Protein AF-A0A9K3D1F5-F1 (afdb_monomer)

Radius of gyration: 24.53 Å; Cα contacts (8 Å, |Δi|>4): 460; chains: 1; bounding box: 69×58×67 Å

Solvent-accessible surface area (backbone atoms only — not comparable to full-atom values): 21231 Å² total; per-residue (Å²): 131,80,82,75,76,73,78,77,66,91,82,55,49,31,40,58,68,39,43,56,51,26,21,52,91,60,38,53,76,64,50,64,71,74,88,80,59,66,48,80,42,83,36,46,56,92,34,66,48,40,53,55,60,71,40,85,75,84,69,61,63,61,55,52,52,50,52,40,75,76,53,62,80,72,89,72,94,64,97,73,94,74,91,72,87,70,50,73,66,56,54,52,53,54,57,68,70,60,51,68,60,44,50,52,48,46,52,51,48,46,52,48,23,61,72,40,82,42,29,20,31,58,27,40,40,73,34,50,41,64,88,40,40,72,78,55,58,74,86,53,76,64,60,24,62,49,56,66,47,46,50,52,39,57,69,62,12,66,53,35,46,38,57,73,75,49,67,56,68,76,22,76,79,54,60,94,86,68,78,86,68,72,68,57,49,37,48,30,42,26,53,60,71,97,69,67,64,90,37,25,34,31,36,35,34,45,84,74,37,76,65,44,34,24,42,51,58,63,56,52,62,51,74,65,62,69,38,46,82,83,37,35,50,52,40,45,54,49,51,54,50,46,38,70,76,46,42,40,65,52,38,45,75,71,70,41,40,51,31,32,36,34,32,40,47,39,73,90,79,75,50,75,37,79,74,47,48,40,45,40,32,75,91,84,39,83,56,57,82,48,53,69,67,56,54,50,52,39,70,78,58,64,73,94,60,84,61,66,70,50,69,59,88,55,70,77,90,55,65,52,67,76,56,63,73,59,83,68,64,67,80,66,53,72,74,51,86,78,61,91,87,73,52,75,65,57,50,56,52,51,54,56,56,65,75,74,114

Nearest PDB structures (foldseek):
  4zgq-assembly1_A  TM=7.588E-01  e=7.752E-19  Schizosaccharomyces pombe
  8phd-assembly1_A  TM=7.556E-01  e=4.293E-18  Homo sapiens
  4zgo-assembly2_B  TM=8.127E-01  e=8.042E-18  Schizosaccharomyces pombe
  8phd-assembly2_C  TM=7.344E-01  e=7.322E-19  Homo sapiens
  8phv-assembly1_A  TM=7.362E-01  e=1.688E-17  Homo sapiens

Sequence (357 aa):
MTEEEAPCPPLLYPTRAEVDACAYPNWPERVKLNGLDATVIPIDRSGPAYAWLLSDGIDMTVIDRWTKSRNPPEDSDSEDTETQTQTQAEAEAEAETDHPAVYELFDTIEATIKKYDGTVFTKTDWSSARDVSWIYNASNGLRACTVEDVVLYLKSSDFITHDLMMPYDGCVDVEEGDVSLPPTVHLVLKQFYDLRVANEVRVFVKDGKVLAMCQRQSDVFFAHLLEEEEWRHPMVEKVHKFMGERMLEPMQSVGLDKFVCDLYVTPGQGYVRVIDVNPWHPATCDAGLYTWEELHTLSLSPPASPCDMRVVESQAGIVDTRVLSSGFPLEMTQGMMGVDGMTLDDLVASMKECNMQ

InterPro domains:
  IPR009772 Cell division cycle protein 123 [PF07065] (27-332)
  IPR009772 Cell division cycle protein 123 [PTHR15323] (16-349)

pLDDT: mean 80.72, std 19.06, range [34.09, 98.19]

Structure (mmCIF, N/CA/C/O backbone):
data_AF-A0A9K3D1F5-F1
#
_entry.id   AF-A0A9K3D1F5-F1
#
loop_
_atom_site.group_PDB
_atom_site.id
_atom_site.type_symbol
_atom_site.label_atom_id
_atom_site.label_alt_id
_atom_site.label_comp_id
_atom_site.label_asym_id
_atom_site.label_entity_id
_atom_site.label_seq_id
_atom_site.pdbx_PDB_ins_code
_atom_site.Cartn_x
_atom_site.Cartn_y
_atom_site.Cartn_z
_atom_site.occupancy
_atom_site.B_iso_or_equiv
_atom_site.auth_seq_id
_atom_site.auth_comp_id
_atom_site.auth_asym_id
_atom_site.auth_atom_id
_atom_site.pdbx_PDB_model_num
ATOM 1 N N . MET A 1 1 ? -0.423 -39.180 20.191 1.00 34.09 1 MET A N 1
ATOM 2 C CA . MET A 1 1 ? -1.577 -38.597 19.489 1.00 34.09 1 MET A CA 1
ATOM 3 C C . MET A 1 1 ? -1.145 -37.210 19.112 1.00 34.09 1 MET A C 1
ATOM 5 O O . MET A 1 1 ? -1.016 -36.372 19.989 1.00 34.09 1 MET A O 1
ATOM 9 N N . THR A 1 2 ? -0.735 -37.064 17.862 1.00 35.16 2 THR A N 1
ATOM 10 C CA . THR A 1 2 ? -0.478 -35.772 17.237 1.00 35.16 2 THR A CA 1
ATOM 11 C C . THR A 1 2 ? -1.775 -34.978 17.310 1.00 35.16 2 THR A C 1
ATOM 13 O O . THR A 1 2 ? -2.821 -35.503 16.929 1.00 35.16 2 THR A O 1
ATOM 16 N N . GLU A 1 3 ? -1.725 -33.783 17.887 1.00 37.88 3 GLU A N 1
ATOM 17 C CA . GLU A 1 3 ? -2.793 -32.805 17.718 1.00 37.88 3 GLU A CA 1
ATOM 18 C C . GLU A 1 3 ? -2.850 -32.509 16.217 1.00 37.88 3 GLU A C 1
ATOM 20 O O . GLU A 1 3 ? -1.944 -31.891 15.666 1.00 37.88 3 GLU A O 1
ATOM 25 N N . GLU A 1 4 ? -3.841 -33.074 15.525 1.00 41.34 4 GLU A N 1
ATOM 26 C CA . GLU A 1 4 ? -4.258 -32.539 14.233 1.00 41.34 4 GLU A CA 1
ATOM 27 C C . GLU A 1 4 ? -4.724 -31.113 14.514 1.00 41.34 4 GLU A C 1
ATOM 29 O O . GLU A 1 4 ? -5.751 -30.914 15.170 1.00 41.34 4 GLU A O 1
ATOM 34 N N . GLU A 1 5 ? -3.937 -30.127 14.078 1.00 38.91 5 GLU A N 1
ATOM 35 C CA . GLU A 1 5 ? -4.406 -28.754 13.957 1.00 38.91 5 GLU A CA 1
ATOM 36 C C . GLU A 1 5 ? -5.716 -28.793 13.171 1.00 38.91 5 GLU A C 1
ATOM 38 O O . GLU A 1 5 ? -5.766 -29.248 12.025 1.00 38.91 5 GLU A O 1
ATOM 43 N N . ALA A 1 6 ? -6.807 -28.385 13.819 1.00 40.53 6 ALA A N 1
ATOM 44 C CA . ALA A 1 6 ? -8.076 -28.231 13.135 1.00 40.53 6 ALA A CA 1
ATOM 45 C C . ALA A 1 6 ? -7.850 -27.284 11.944 1.00 40.53 6 ALA A C 1
ATOM 47 O O . ALA A 1 6 ? -7.247 -26.226 12.142 1.00 40.53 6 ALA A O 1
ATOM 48 N N . PRO A 1 7 ? -8.303 -27.627 10.724 1.00 43.25 7 PRO A N 1
ATOM 49 C CA . PRO A 1 7 ? -8.100 -26.763 9.573 1.00 43.25 7 PRO A CA 1
ATOM 50 C C . PRO A 1 7 ? -8.682 -25.383 9.883 1.00 43.25 7 PRO A C 1
ATOM 52 O O . PRO A 1 7 ? -9.853 -25.263 10.259 1.00 43.25 7 PRO A O 1
ATOM 55 N N . CYS A 1 8 ? -7.830 -24.360 9.770 1.00 42.44 8 CYS A N 1
ATOM 56 C CA . CYS A 1 8 ? -8.194 -22.956 9.910 1.00 42.44 8 CYS A CA 1
ATOM 57 C C . CYS A 1 8 ? -9.489 -22.705 9.113 1.00 42.44 8 CYS A C 1
ATOM 59 O O . CYS A 1 8 ? -9.557 -23.093 7.942 1.00 42.44 8 CYS A O 1
ATOM 61 N N . PRO A 1 9 ? -10.559 -22.159 9.724 1.00 49.56 9 PRO A N 1
ATOM 62 C CA . PRO A 1 9 ? -11.865 -22.146 9.086 1.00 49.56 9 PRO A CA 1
ATOM 63 C C . PRO A 1 9 ? -11.801 -21.377 7.751 1.00 49.56 9 PRO A C 1
ATOM 65 O O . PRO A 1 9 ? -11.226 -20.286 7.715 1.00 49.56 9 PRO A O 1
ATOM 68 N N . PRO A 1 10 ? -12.433 -21.885 6.672 1.00 51.53 10 PRO A N 1
ATOM 69 C CA . PRO A 1 10 ? -12.337 -21.382 5.287 1.00 51.53 10 PRO A CA 1
ATOM 70 C C . PRO A 1 10 ? -12.922 -19.969 5.043 1.00 51.53 10 PRO A C 1
ATOM 72 O O . PRO A 1 10 ? -13.258 -19.598 3.925 1.00 51.53 10 PRO A O 1
ATO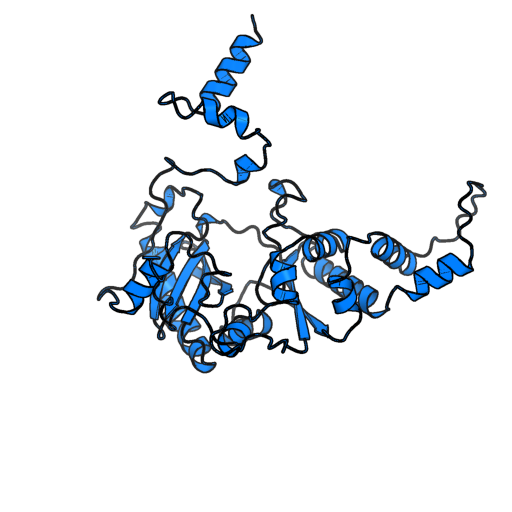M 75 N N . LEU A 1 11 ? -13.054 -19.152 6.090 1.00 57.06 11 LEU A N 1
ATOM 76 C CA . LEU A 1 11 ? -13.605 -17.795 6.091 1.00 57.06 11 LEU A CA 1
ATOM 77 C C . LEU A 1 11 ? -12.538 -16.703 6.307 1.00 57.06 11 LEU A C 1
ATOM 79 O O . LEU A 1 11 ? -12.894 -15.526 6.411 1.00 57.06 11 LEU A O 1
ATOM 83 N N . LEU A 1 12 ? -11.257 -17.076 6.405 1.00 68.38 12 LEU A N 1
ATOM 84 C CA . LEU A 1 12 ? -10.140 -16.166 6.696 1.00 68.38 12 LEU A CA 1
ATOM 85 C C . LEU A 1 12 ? -9.313 -15.745 5.480 1.00 68.38 12 LEU A C 1
ATOM 87 O O . LEU A 1 12 ? -8.564 -14.786 5.598 1.00 68.38 12 LEU A O 1
ATOM 91 N N . TYR A 1 13 ? -9.469 -16.402 4.335 1.00 86.56 13 TYR A N 1
ATOM 92 C CA . TYR A 1 13 ? -8.626 -16.164 3.162 1.00 86.56 13 TYR A CA 1
ATOM 93 C C . TYR A 1 13 ? -9.425 -15.550 2.005 1.00 86.56 13 TYR A C 1
ATOM 95 O O . TYR A 1 13 ? -10.644 -15.766 1.932 1.00 86.56 13 TYR A O 1
ATOM 103 N N . PRO A 1 14 ? -8.795 -14.741 1.139 1.00 92.62 14 PRO A N 1
ATOM 104 C CA . PRO A 1 14 ? -9.475 -14.091 0.029 1.00 92.62 14 PRO A CA 1
ATOM 105 C C . PRO A 1 14 ? -9.668 -15.051 -1.153 1.00 92.62 14 PRO A C 1
ATOM 107 O O . PRO A 1 14 ? -9.063 -16.117 -1.222 1.00 92.62 14 PRO A O 1
ATOM 110 N N . THR A 1 15 ? -10.520 -14.665 -2.093 1.00 93.31 15 THR A N 1
ATOM 111 C CA . THR A 1 15 ? -10.564 -15.226 -3.453 1.00 93.31 15 THR A CA 1
ATOM 112 C C . THR A 1 15 ? -9.621 -14.459 -4.384 1.00 93.31 15 THR A C 1
ATOM 114 O O . THR A 1 15 ? -9.252 -13.319 -4.082 1.00 93.31 15 THR A O 1
ATOM 117 N N . ARG A 1 16 ? -9.303 -15.008 -5.564 1.00 93.19 16 ARG A N 1
ATOM 118 C CA . ARG A 1 16 ? -8.541 -14.277 -6.599 1.00 93.19 16 ARG A CA 1
ATOM 119 C C . ARG A 1 16 ? -9.187 -12.948 -6.964 1.00 93.19 16 ARG A C 1
ATOM 121 O O . ARG A 1 16 ? -8.500 -11.940 -7.064 1.00 93.19 16 ARG A O 1
ATOM 128 N N . ALA A 1 17 ? -10.512 -12.931 -7.097 1.00 94.19 17 ALA A N 1
ATOM 129 C CA . ALA A 1 17 ? -11.255 -11.717 -7.422 1.00 94.19 17 ALA A CA 1
ATOM 130 C C . ALA A 1 17 ? -11.124 -10.640 -6.330 1.00 94.19 17 ALA A C 1
ATOM 132 O O . ALA A 1 17 ? -11.036 -9.454 -6.644 1.00 94.19 17 ALA A O 1
ATOM 133 N N . GLU A 1 18 ? -11.080 -11.036 -5.054 1.00 94.81 18 GLU A N 1
ATOM 134 C CA . GLU A 1 18 ? -10.846 -10.111 -3.938 1.00 94.81 18 GLU A CA 1
ATOM 135 C C . GLU A 1 18 ? -9.401 -9.595 -3.917 1.00 94.81 18 GLU A C 1
ATOM 137 O O . GLU A 1 18 ? -9.180 -8.417 -3.634 1.00 94.81 18 GLU A O 1
ATOM 142 N N . VAL A 1 19 ? -8.420 -10.442 -4.254 1.00 95.25 19 VAL A N 1
ATOM 143 C CA . VAL A 1 19 ? -7.027 -10.008 -4.439 1.00 95.25 19 VAL A CA 1
ATOM 144 C C . VAL A 1 19 ? -6.928 -9.008 -5.588 1.00 95.25 19 VAL A C 1
ATOM 146 O O . VAL A 1 19 ? -6.423 -7.903 -5.390 1.00 95.25 19 VAL A O 1
ATOM 149 N N . ASP A 1 20 ? -7.484 -9.328 -6.755 1.00 95.38 20 ASP A N 1
ATOM 150 C CA . ASP A 1 20 ? -7.495 -8.440 -7.917 1.00 95.38 20 ASP A CA 1
ATOM 151 C C . ASP A 1 20 ? -8.192 -7.109 -7.600 1.00 95.38 20 ASP A C 1
ATOM 153 O O . ASP A 1 20 ? -7.688 -6.048 -7.964 1.00 95.38 20 ASP A O 1
ATOM 157 N N . ALA A 1 21 ? -9.314 -7.117 -6.875 1.00 95.62 21 ALA A N 1
ATOM 158 C CA . ALA A 1 21 ? -10.019 -5.892 -6.488 1.00 95.62 21 ALA A CA 1
ATOM 159 C C . ALA A 1 21 ? -9.172 -4.960 -5.598 1.00 95.62 21 ALA A C 1
ATOM 161 O O . ALA A 1 21 ? -9.341 -3.739 -5.662 1.00 95.62 21 ALA A O 1
ATOM 162 N N . CYS A 1 22 ? -8.247 -5.517 -4.812 1.00 96.12 22 CYS A N 1
ATOM 163 C CA . CYS A 1 22 ? -7.300 -4.761 -3.990 1.00 96.12 22 CYS A CA 1
ATOM 164 C C . CYS A 1 22 ? -6.085 -4.235 -4.773 1.00 96.12 22 CYS A C 1
ATOM 166 O O . CYS A 1 22 ? -5.366 -3.382 -4.253 1.00 96.12 22 CYS A O 1
ATOM 168 N N . ALA A 1 23 ? -5.853 -4.683 -6.012 1.00 95.88 23 ALA A N 1
ATOM 169 C CA . ALA A 1 23 ? -4.757 -4.169 -6.828 1.00 95.88 23 ALA A CA 1
ATOM 170 C C . ALA A 1 23 ? -4.914 -2.656 -7.056 1.00 95.88 23 ALA A C 1
ATOM 172 O O . ALA A 1 23 ? -6.009 -2.159 -7.334 1.00 95.88 23 ALA A O 1
ATOM 173 N N . TYR A 1 24 ? -3.813 -1.911 -6.982 1.00 95.19 24 TYR A N 1
ATOM 174 C CA . TYR A 1 24 ? -3.779 -0.458 -7.107 1.00 95.19 24 TYR A CA 1
ATOM 175 C C . TYR A 1 24 ? -4.522 0.108 -8.321 1.00 95.19 24 TYR A C 1
ATOM 177 O O . TYR A 1 24 ? -5.231 1.086 -8.135 1.00 95.19 24 TYR A O 1
ATOM 185 N N . PRO A 1 25 ? -4.444 -0.429 -9.552 1.00 94.25 25 PRO A N 1
ATOM 186 C CA . PRO A 1 25 ? -5.242 0.110 -10.661 1.00 94.25 25 PRO A CA 1
ATOM 187 C C . PRO A 1 25 ? -6.764 -0.023 -10.455 1.00 94.25 25 PRO A C 1
ATOM 189 O O . PRO A 1 25 ? -7.539 0.688 -11.094 1.00 94.25 25 PRO A O 1
ATOM 192 N N . ASN A 1 26 ? -7.216 -0.905 -9.560 1.00 94.00 26 ASN A N 1
ATOM 193 C CA . ASN A 1 26 ? -8.612 -1.316 -9.466 1.00 94.00 26 ASN A CA 1
ATOM 194 C C . ASN A 1 26 ? -9.435 -0.560 -8.419 1.00 94.00 26 ASN A C 1
ATOM 196 O O . ASN A 1 26 ? -10.656 -0.603 -8.491 1.00 94.00 26 ASN A O 1
ATOM 200 N N . TRP A 1 27 ? -8.869 0.192 -7.483 1.00 92.94 27 TRP A N 1
ATOM 201 C CA . TRP A 1 27 ? -9.679 0.912 -6.482 1.00 92.94 27 TRP A CA 1
ATOM 202 C C . TRP A 1 27 ? -9.695 2.449 -6.582 1.00 92.94 27 TRP A C 1
ATOM 204 O O . TRP A 1 27 ? -10.765 3.009 -6.331 1.00 92.94 27 TRP A O 1
ATOM 214 N N . PRO A 1 28 ? -8.631 3.177 -6.986 1.00 91.69 28 PRO A N 1
ATOM 215 C CA . PRO A 1 28 ? -8.558 4.634 -6.851 1.00 91.69 28 PRO A CA 1
ATOM 216 C C . PRO A 1 28 ? -9.681 5.393 -7.561 1.00 91.69 28 PRO A C 1
ATOM 218 O O . PRO A 1 28 ? -10.276 6.307 -6.981 1.00 91.69 28 PRO A O 1
ATOM 221 N N . GLU A 1 29 ? -10.025 4.989 -8.789 1.00 89.50 29 GLU A N 1
ATOM 222 C CA . GLU A 1 29 ? -11.115 5.612 -9.551 1.00 89.50 29 GLU A CA 1
ATOM 223 C C . GLU A 1 29 ? -12.486 5.382 -8.902 1.00 89.50 29 GLU A C 1
ATOM 225 O O . GLU A 1 29 ? -13.345 6.268 -8.923 1.00 89.50 29 GLU A O 1
ATOM 230 N N . ARG A 1 30 ? -12.688 4.219 -8.267 1.00 88.12 30 ARG A N 1
ATOM 231 C CA . ARG A 1 30 ? -13.965 3.837 -7.642 1.00 88.12 30 ARG A CA 1
ATOM 232 C C . ARG A 1 30 ? -14.276 4.704 -6.429 1.00 88.12 30 ARG A C 1
ATOM 234 O O . ARG A 1 30 ? -15.410 5.145 -6.254 1.00 88.12 30 ARG A O 1
ATOM 241 N N . VAL A 1 31 ? -13.261 5.006 -5.624 1.00 84.44 31 VAL A N 1
ATOM 242 C CA . VAL A 1 31 ? -13.404 5.830 -4.411 1.00 84.44 31 VAL A CA 1
ATOM 243 C C . VAL A 1 31 ? -13.256 7.333 -4.678 1.00 84.44 31 VAL A C 1
ATOM 245 O O . VAL A 1 31 ? -13.480 8.155 -3.781 1.00 84.44 31 VAL A O 1
ATOM 248 N N . LYS A 1 32 ? -12.968 7.713 -5.936 1.00 77.69 32 LYS A N 1
ATOM 249 C CA . LYS A 1 32 ? -12.808 9.104 -6.397 1.00 77.69 32 LYS A CA 1
ATOM 250 C C . LYS A 1 32 ? -11.895 9.889 -5.461 1.00 77.69 32 LYS A C 1
ATOM 252 O O . LYS A 1 32 ? -12.297 10.905 -4.880 1.00 77.69 32 LYS A O 1
ATOM 257 N N . LEU A 1 33 ? -10.711 9.338 -5.225 1.00 67.75 33 LEU A N 1
ATOM 258 C CA . LEU A 1 33 ? -9.758 9.929 -4.300 1.00 67.75 33 LEU A CA 1
ATOM 259 C C . LEU A 1 33 ? -9.162 11.202 -4.867 1.00 67.75 33 LEU A C 1
ATOM 261 O O . LEU A 1 33 ? -8.721 11.246 -6.010 1.00 67.75 33 LEU A O 1
ATOM 265 N N . ASN A 1 34 ? -9.084 12.205 -4.001 1.00 63.94 34 ASN A N 1
ATOM 266 C CA . ASN A 1 34 ? -8.329 13.414 -4.259 1.00 63.94 34 ASN A CA 1
ATOM 267 C C . ASN A 1 34 ? -7.075 13.390 -3.373 1.00 63.94 34 ASN A C 1
ATOM 269 O O . ASN A 1 34 ? -7.188 13.250 -2.153 1.00 63.94 34 ASN A O 1
ATOM 273 N N . GLY A 1 35 ? -5.895 13.584 -3.967 1.00 61.97 35 GLY A N 1
ATOM 274 C CA . GLY A 1 35 ? -4.691 13.976 -3.227 1.00 61.97 35 GLY A CA 1
ATOM 275 C C . GLY A 1 35 ? -3.682 12.880 -2.880 1.00 61.97 35 GLY A C 1
ATOM 276 O O . GLY A 1 35 ? -2.968 13.046 -1.896 1.00 61.97 35 GLY A O 1
ATOM 277 N N . LEU A 1 36 ? -3.595 11.791 -3.645 1.00 78.38 36 LEU A N 1
ATOM 278 C CA . LEU A 1 36 ? -2.394 10.948 -3.690 1.00 78.38 36 LEU A CA 1
ATOM 279 C C . LEU A 1 36 ? -2.121 10.601 -5.146 1.00 78.38 36 LEU A C 1
ATOM 281 O O . LEU A 1 36 ? -2.613 9.591 -5.651 1.00 78.38 36 LEU A O 1
ATOM 285 N N . ASP A 1 37 ? -1.403 11.487 -5.825 1.00 90.44 37 ASP A N 1
ATOM 286 C CA . ASP A 1 37 ? -1.151 11.327 -7.248 1.00 90.44 37 ASP A CA 1
ATOM 287 C C . ASP A 1 37 ? -0.244 10.121 -7.500 1.00 90.44 37 ASP A C 1
ATOM 289 O O . ASP A 1 37 ? 0.736 9.897 -6.786 1.00 90.44 37 ASP A O 1
ATOM 293 N N . ALA A 1 38 ? -0.571 9.344 -8.530 1.00 94.31 38 ALA A N 1
ATOM 294 C CA . ALA A 1 38 ? 0.228 8.208 -8.957 1.00 94.31 38 ALA A CA 1
ATOM 295 C C . ALA A 1 38 ? 0.204 8.047 -10.475 1.00 94.31 38 ALA A C 1
ATOM 297 O O . ALA A 1 38 ? -0.782 8.375 -11.142 1.00 94.31 38 ALA A O 1
ATOM 298 N N . THR A 1 39 ? 1.299 7.523 -11.012 1.00 96.88 39 THR A N 1
ATOM 299 C CA . THR A 1 39 ? 1.387 7.033 -12.384 1.00 96.88 39 THR A CA 1
ATOM 300 C C . THR A 1 39 ? 1.438 5.511 -12.324 1.00 96.88 39 THR A C 1
ATOM 302 O O . THR A 1 39 ? 2.274 4.944 -11.622 1.00 96.88 39 THR A O 1
ATOM 305 N N . VAL A 1 40 ? 0.538 4.864 -13.062 1.00 97.31 40 VAL A N 1
ATOM 306 C CA . VAL A 1 40 ? 0.470 3.406 -13.194 1.00 97.31 40 VAL A CA 1
ATOM 307 C C . VAL A 1 40 ? 1.099 3.022 -14.530 1.00 97.31 40 VAL A C 1
ATOM 309 O O . VAL A 1 40 ? 0.650 3.488 -15.577 1.00 97.31 40 VAL A O 1
ATOM 312 N N . ILE A 1 41 ? 2.146 2.203 -14.489 1.00 97.81 41 ILE A N 1
ATOM 313 C CA . ILE A 1 41 ? 2.914 1.757 -15.652 1.00 97.81 41 ILE A CA 1
ATOM 314 C C . ILE A 1 41 ? 2.635 0.259 -15.844 1.00 97.81 41 ILE A C 1
ATOM 316 O O . ILE A 1 41 ? 3.070 -0.540 -15.012 1.00 97.81 41 ILE A O 1
ATOM 320 N N . PRO A 1 42 ? 1.890 -0.145 -16.888 1.00 97.31 42 PRO A N 1
ATOM 321 C CA . PRO A 1 42 ? 1.608 -1.552 -17.146 1.00 97.31 42 PRO A CA 1
ATOM 322 C C . PRO A 1 42 ? 2.854 -2.275 -17.664 1.00 97.31 42 PRO A C 1
ATOM 324 O O . PRO A 1 42 ? 3.578 -1.763 -18.517 1.00 97.31 42 PRO A O 1
ATOM 327 N N . ILE A 1 43 ? 3.070 -3.489 -17.174 1.00 96.38 43 ILE A N 1
ATOM 328 C CA . ILE A 1 43 ? 4.162 -4.381 -17.555 1.00 96.38 43 ILE A CA 1
ATOM 329 C C . ILE A 1 43 ? 3.543 -5.722 -17.959 1.00 96.38 43 ILE A C 1
ATOM 331 O O . ILE A 1 43 ? 2.899 -6.403 -17.159 1.00 96.38 43 ILE A O 1
ATOM 335 N N . ASP A 1 44 ? 3.724 -6.096 -19.224 1.00 95.69 44 ASP A N 1
ATOM 336 C CA . ASP A 1 44 ? 3.294 -7.396 -19.743 1.00 95.69 44 ASP A CA 1
ATOM 337 C C . ASP A 1 44 ? 4.134 -8.512 -19.110 1.00 95.69 44 ASP A C 1
ATOM 339 O O . ASP A 1 44 ? 5.363 -8.502 -19.221 1.00 95.69 44 ASP A O 1
ATOM 343 N N . ARG A 1 45 ? 3.476 -9.487 -18.469 1.00 94.62 45 ARG A N 1
ATOM 344 C CA . ARG A 1 45 ? 4.156 -10.620 -17.825 1.00 94.62 45 ARG A CA 1
ATOM 345 C C . ARG A 1 45 ? 4.846 -11.555 -18.813 1.00 94.62 45 ARG A C 1
ATOM 347 O O . ARG A 1 45 ? 5.806 -12.226 -18.455 1.00 94.62 45 ARG A O 1
ATOM 354 N N . SER A 1 46 ? 4.373 -11.613 -20.056 1.00 93.00 46 SER A N 1
ATOM 355 C CA . SER A 1 46 ? 5.057 -12.347 -21.127 1.00 93.00 46 SER A CA 1
ATOM 356 C C . SER A 1 46 ? 6.225 -11.558 -21.727 1.00 93.00 46 SER A C 1
ATOM 358 O O . SER A 1 46 ? 6.994 -12.083 -22.532 1.00 93.00 46 SER A O 1
ATOM 360 N N . GLY A 1 47 ? 6.347 -10.290 -21.332 1.00 92.38 47 GLY A N 1
ATOM 361 C CA . GLY A 1 47 ? 7.282 -9.342 -21.884 1.00 92.38 47 GLY A CA 1
ATOM 362 C C . GLY A 1 47 ? 8.672 -9.383 -21.242 1.00 92.38 47 GLY A C 1
ATOM 363 O O . GLY A 1 47 ? 8.876 -9.844 -20.117 1.00 92.38 47 GLY A O 1
ATOM 364 N N . PRO A 1 48 ? 9.653 -8.810 -21.943 1.00 92.00 48 PRO A N 1
ATOM 365 C CA . PRO A 1 48 ? 11.046 -8.749 -21.507 1.00 92.00 48 PRO A CA 1
ATOM 366 C C . PRO A 1 48 ? 11.276 -7.889 -20.260 1.00 92.00 48 PRO A C 1
ATOM 368 O O . PRO A 1 48 ? 12.157 -8.204 -19.471 1.00 92.00 48 PRO A O 1
ATOM 371 N N . ALA A 1 49 ? 10.493 -6.824 -20.053 1.00 92.25 49 ALA A N 1
ATOM 372 C CA . ALA A 1 49 ? 10.611 -5.986 -18.861 1.00 92.25 49 ALA A CA 1
ATOM 373 C C . ALA A 1 49 ? 10.251 -6.774 -17.591 1.00 92.25 49 ALA A C 1
ATOM 375 O O . ALA A 1 49 ? 10.929 -6.650 -16.575 1.00 92.25 49 ALA A O 1
ATOM 376 N N . TYR A 1 50 ? 9.239 -7.644 -17.669 1.00 94.00 50 TYR A N 1
ATOM 377 C CA . TYR A 1 50 ? 8.898 -8.561 -16.584 1.00 94.00 50 TYR A CA 1
ATOM 378 C C . TYR A 1 50 ? 9.976 -9.630 -16.381 1.00 94.00 50 TYR A C 1
ATOM 380 O O . TYR A 1 50 ? 10.413 -9.853 -15.254 1.00 94.00 50 TYR A O 1
ATOM 388 N N . ALA A 1 51 ? 10.464 -10.242 -17.467 1.00 92.50 51 ALA A N 1
ATOM 389 C CA . ALA A 1 51 ? 11.559 -11.211 -17.396 1.00 92.50 51 ALA A CA 1
ATOM 390 C C . ALA A 1 51 ? 12.834 -10.610 -16.775 1.00 92.50 51 ALA A C 1
ATOM 392 O O . ALA A 1 51 ? 13.522 -11.275 -16.007 1.00 92.50 51 AL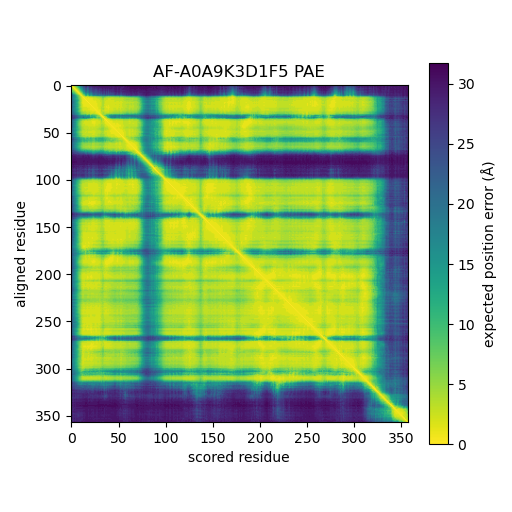A A O 1
ATOM 393 N N . TRP A 1 52 ? 13.126 -9.340 -17.065 1.00 91.25 52 TRP A N 1
ATOM 394 C CA . TRP A 1 52 ? 14.241 -8.602 -16.479 1.00 91.25 52 TRP A CA 1
ATOM 395 C C . TRP A 1 52 ? 14.019 -8.253 -14.999 1.00 91.25 52 TRP A C 1
ATOM 397 O O . TRP A 1 52 ? 14.959 -8.328 -14.206 1.00 91.25 52 TRP A O 1
ATOM 407 N N . LEU A 1 53 ? 12.793 -7.907 -14.592 1.00 91.06 53 LEU A N 1
ATOM 408 C CA . LEU A 1 53 ? 12.479 -7.701 -13.172 1.00 91.06 53 LEU A CA 1
ATOM 409 C C . LEU A 1 53 ? 12.732 -8.974 -12.356 1.00 91.06 53 LEU A C 1
ATOM 411 O O . LEU A 1 53 ? 13.280 -8.885 -11.262 1.00 91.06 53 LEU A O 1
ATOM 415 N N . LEU A 1 54 ? 12.394 -10.139 -12.916 1.00 91.69 54 LEU A N 1
ATOM 416 C CA . LEU A 1 54 ? 12.607 -11.451 -12.299 1.00 91.69 54 LEU A CA 1
ATOM 417 C C . LEU A 1 54 ? 14.016 -12.027 -12.493 1.00 91.69 54 LEU A C 1
ATOM 419 O O . LEU A 1 54 ? 14.295 -13.107 -11.976 1.00 91.69 54 LEU A O 1
ATOM 423 N N . SER A 1 55 ? 14.896 -11.371 -13.254 1.00 90.75 55 SER A N 1
ATOM 424 C CA . SER A 1 55 ? 16.253 -11.884 -13.427 1.00 90.75 55 SER A CA 1
ATOM 425 C C . SER A 1 55 ? 17.040 -11.765 -12.124 1.00 90.75 55 SER A C 1
ATOM 427 O O . SER A 1 55 ? 16.917 -10.771 -11.403 1.00 90.75 55 SER A O 1
ATOM 429 N N . ASP A 1 56 ? 17.871 -12.764 -11.837 1.00 84.88 56 ASP A N 1
ATOM 430 C CA . ASP A 1 56 ? 18.699 -12.756 -10.637 1.00 84.88 56 ASP A CA 1
ATOM 431 C C . ASP A 1 56 ? 19.715 -11.608 -10.662 1.00 84.88 56 ASP A C 1
ATOM 433 O O . ASP A 1 56 ? 20.364 -11.328 -11.672 1.00 84.88 56 ASP A O 1
ATOM 437 N N . GLY A 1 57 ? 19.894 -10.982 -9.500 1.00 82.69 57 GLY A N 1
ATOM 438 C CA . GLY A 1 57 ? 20.878 -9.929 -9.293 1.00 82.69 57 GLY A CA 1
ATOM 439 C C . GLY A 1 57 ? 20.449 -8.548 -9.794 1.00 82.69 57 GLY A C 1
ATOM 440 O O . GLY A 1 57 ? 19.519 -8.364 -10.583 1.00 82.69 57 GLY A O 1
ATOM 441 N N . ILE A 1 58 ? 21.158 -7.539 -9.295 1.00 80.69 58 ILE A N 1
ATOM 442 C CA . ILE A 1 58 ? 20.958 -6.142 -9.675 1.00 80.69 58 ILE A CA 1
ATOM 443 C C . ILE A 1 58 ? 22.029 -5.791 -10.697 1.00 80.69 58 ILE A C 1
ATOM 445 O O . ILE A 1 58 ? 23.143 -5.403 -10.342 1.00 80.69 58 ILE A O 1
ATOM 449 N N . ASP A 1 59 ? 21.700 -5.975 -11.973 1.00 80.56 59 ASP A N 1
ATOM 450 C CA . ASP A 1 59 ? 22.597 -5.588 -13.052 1.00 80.56 59 ASP A CA 1
ATOM 451 C C . ASP A 1 59 ? 22.523 -4.075 -13.302 1.00 80.56 59 ASP A C 1
ATOM 453 O O . ASP A 1 59 ? 21.746 -3.576 -14.119 1.00 80.56 59 ASP A O 1
ATOM 457 N N . MET A 1 60 ? 23.364 -3.337 -12.578 1.00 80.62 60 MET A N 1
ATOM 458 C CA . MET A 1 60 ? 23.505 -1.890 -12.744 1.00 80.62 60 MET A CA 1
ATOM 459 C C . MET A 1 60 ? 24.107 -1.505 -14.104 1.00 80.62 60 MET A C 1
ATOM 461 O O . MET A 1 60 ? 23.999 -0.345 -14.505 1.00 80.62 60 MET A O 1
ATOM 465 N N . THR A 1 61 ? 24.713 -2.445 -14.840 1.00 84.56 61 THR A N 1
ATOM 466 C CA . THR A 1 61 ? 25.298 -2.152 -16.156 1.00 84.56 61 THR A CA 1
ATOM 467 C C . THR A 1 61 ? 24.229 -1.838 -17.201 1.00 84.56 61 THR A C 1
ATOM 469 O O . THR A 1 61 ? 24.467 -1.005 -18.073 1.00 84.56 61 THR A O 1
ATOM 472 N N . VAL A 1 62 ? 23.016 -2.388 -17.058 1.00 86.56 62 VAL A N 1
ATOM 473 C CA . VAL A 1 62 ? 21.856 -2.042 -17.901 1.00 86.56 62 VAL A CA 1
ATOM 474 C C . VAL A 1 62 ? 21.502 -0.557 -17.754 1.00 86.56 62 VAL A C 1
ATOM 476 O O . VAL A 1 62 ? 21.188 0.111 -18.737 1.00 86.56 62 VAL A O 1
ATOM 479 N N . ILE A 1 63 ? 21.593 -0.010 -16.536 1.00 87.00 63 ILE A N 1
ATOM 480 C CA . ILE A 1 63 ? 21.304 1.409 -16.278 1.00 87.00 63 ILE A CA 1
ATOM 481 C C . ILE A 1 63 ? 22.418 2.306 -16.836 1.00 87.00 63 ILE A C 1
ATOM 483 O O . ILE A 1 63 ? 22.132 3.351 -17.424 1.00 87.00 63 ILE A O 1
ATOM 487 N N . ASP A 1 64 ? 23.683 1.895 -16.716 1.00 87.69 64 ASP A N 1
ATOM 488 C CA . ASP A 1 64 ? 24.818 2.612 -17.315 1.00 87.69 64 ASP A CA 1
ATOM 489 C C . ASP A 1 64 ? 24.710 2.662 -18.850 1.00 87.69 64 ASP A C 1
ATOM 491 O O . ASP A 1 64 ? 24.837 3.731 -19.454 1.00 87.69 64 ASP A O 1
ATOM 495 N N . ARG A 1 65 ? 24.383 1.534 -19.495 1.00 89.56 65 ARG A N 1
ATOM 496 C CA . ARG A 1 65 ? 24.161 1.470 -20.948 1.00 89.56 65 ARG A CA 1
ATOM 497 C C . ARG A 1 65 ? 22.951 2.302 -21.381 1.00 89.56 65 ARG A C 1
ATOM 499 O O . ARG A 1 65 ? 23.073 3.080 -22.331 1.00 89.56 65 ARG A O 1
ATOM 506 N N . TRP A 1 66 ? 21.833 2.241 -20.652 1.00 90.81 66 TRP A N 1
ATOM 507 C CA . TRP A 1 66 ? 20.679 3.125 -20.865 1.00 90.81 66 TRP A CA 1
ATOM 508 C C . TRP A 1 66 ? 21.077 4.607 -20.786 1.00 90.81 66 TRP A C 1
ATOM 510 O O . TRP A 1 66 ? 20.778 5.384 -21.696 1.00 90.81 66 TRP A O 1
ATOM 520 N N . THR A 1 67 ? 21.826 4.996 -19.754 1.00 88.75 67 THR A N 1
ATOM 521 C CA . THR A 1 67 ? 22.282 6.380 -19.546 1.00 88.75 67 THR A CA 1
ATOM 522 C C . THR A 1 67 ? 23.172 6.860 -20.694 1.00 88.75 67 THR A C 1
ATOM 524 O O . THR A 1 67 ? 22.950 7.943 -21.244 1.00 88.75 67 THR A O 1
ATOM 527 N N . LYS A 1 68 ? 24.141 6.035 -21.114 1.00 88.25 68 LYS A N 1
ATOM 528 C CA . LYS A 1 68 ? 25.034 6.314 -22.252 1.00 88.25 68 LYS A CA 1
ATOM 529 C C . LYS A 1 68 ? 24.281 6.420 -23.576 1.00 88.25 68 LYS A C 1
ATOM 531 O O . LYS A 1 68 ? 24.627 7.263 -24.397 1.00 88.25 68 LYS A O 1
ATOM 536 N N . SER A 1 69 ? 23.235 5.616 -23.780 1.00 86.25 69 SER A N 1
ATOM 537 C CA . SER A 1 69 ? 22.426 5.663 -25.008 1.00 86.25 69 SER A CA 1
ATOM 538 C C . SER A 1 69 ? 21.704 7.005 -25.198 1.00 86.25 69 SER A C 1
ATOM 540 O O . SER A 1 69 ? 21.471 7.434 -26.327 1.00 86.25 69 SER A O 1
ATOM 542 N N . ARG A 1 70 ? 21.387 7.692 -24.093 1.00 82.81 70 ARG A N 1
ATOM 543 C CA . ARG A 1 70 ? 20.689 8.986 -24.077 1.00 82.81 70 ARG A CA 1
ATOM 544 C C . ARG A 1 70 ? 21.638 10.179 -24.107 1.00 82.81 70 ARG A C 1
ATOM 546 O O . ARG A 1 70 ? 21.283 11.217 -24.657 1.00 82.81 70 ARG A O 1
ATOM 553 N N . ASN A 1 71 ? 22.827 10.018 -23.530 1.00 79.56 71 ASN A N 1
ATOM 554 C CA . ASN A 1 71 ? 23.891 11.016 -23.505 1.00 79.56 71 ASN A CA 1
ATOM 555 C C . ASN A 1 71 ? 25.161 10.421 -24.132 1.00 79.56 71 ASN A C 1
ATOM 557 O O . ASN A 1 71 ? 26.099 10.093 -23.397 1.00 79.56 71 ASN A O 1
ATOM 561 N N . PRO A 1 72 ? 25.204 10.241 -25.467 1.00 70.75 72 PRO A N 1
ATOM 562 C CA . PRO A 1 72 ? 26.434 9.820 -26.117 1.00 70.75 72 PRO A CA 1
ATOM 563 C C . PRO A 1 72 ? 27.522 10.853 -25.789 1.00 70.75 72 PRO A C 1
ATOM 565 O O . PRO A 1 72 ? 27.231 12.053 -25.829 1.00 70.75 72 PRO A O 1
ATOM 568 N N . PRO A 1 73 ? 28.743 10.426 -25.423 1.00 68.75 73 PRO A N 1
ATOM 569 C CA . PRO A 1 73 ? 29.820 11.366 -25.164 1.00 68.75 73 PRO A CA 1
ATOM 570 C C . PRO A 1 73 ? 29.994 12.258 -26.397 1.00 68.75 73 PRO A C 1
ATOM 572 O O . PRO A 1 73 ? 30.212 11.758 -27.499 1.00 68.75 73 PRO A O 1
ATOM 575 N N . GLU A 1 74 ? 29.845 13.574 -26.220 1.00 61.16 74 GLU A N 1
ATOM 576 C CA . GLU A 1 74 ? 30.274 14.538 -27.233 1.00 61.16 74 GLU A CA 1
ATOM 577 C C . GLU A 1 74 ? 31.772 14.307 -27.446 1.00 61.16 74 GLU A C 1
ATOM 579 O O . GLU A 1 74 ? 32.496 14.275 -26.451 1.00 61.16 74 GLU A O 1
ATOM 584 N N . ASP A 1 75 ? 32.204 14.085 -28.696 1.00 53.38 75 ASP A N 1
ATOM 585 C CA . ASP A 1 75 ? 33.588 13.788 -29.100 1.00 53.38 75 ASP A CA 1
ATOM 586 C C . ASP A 1 75 ? 34.619 14.535 -28.234 1.00 53.38 75 ASP A C 1
ATOM 588 O O . ASP A 1 75 ? 34.987 15.684 -28.494 1.00 53.38 75 ASP A O 1
ATOM 592 N N . SER A 1 76 ? 35.091 13.870 -27.179 1.00 44.62 76 SER A N 1
ATOM 593 C CA . SER A 1 76 ? 36.220 14.320 -26.386 1.00 44.62 76 SER A CA 1
ATOM 594 C C . SER A 1 76 ? 37.438 13.649 -26.988 1.00 44.62 76 SER A C 1
ATOM 596 O O . SER A 1 76 ? 37.749 12.503 -26.667 1.00 44.62 76 SER A O 1
ATOM 598 N N . ASP A 1 77 ? 38.103 14.382 -27.880 1.00 49.53 77 ASP A N 1
ATOM 599 C CA . ASP A 1 77 ? 39.497 14.166 -28.265 1.00 49.53 77 ASP A CA 1
ATOM 600 C C . ASP A 1 77 ? 40.362 14.142 -26.990 1.00 49.53 77 ASP A C 1
ATOM 602 O O . ASP A 1 77 ? 40.912 15.150 -26.542 1.00 49.53 77 ASP A O 1
ATOM 606 N N . SER A 1 78 ? 40.467 12.979 -26.361 1.00 42.72 78 SER A N 1
ATOM 607 C CA . SER A 1 78 ? 41.498 12.693 -25.377 1.00 42.72 78 SER A CA 1
ATOM 608 C C . SER A 1 78 ? 41.987 11.276 -25.609 1.00 42.72 78 SER A C 1
ATOM 610 O O . SER A 1 78 ? 41.367 10.301 -25.183 1.00 42.72 78 SER A O 1
ATOM 612 N N . GLU A 1 79 ? 43.106 11.190 -26.325 1.00 47.09 79 GLU A N 1
ATOM 613 C CA . GLU A 1 79 ? 43.996 10.041 -26.295 1.00 47.09 79 GLU A CA 1
ATOM 614 C C . GLU A 1 79 ? 44.386 9.777 -24.837 1.00 47.09 79 GLU A C 1
ATOM 616 O O . GLU A 1 79 ? 45.281 10.429 -24.309 1.00 47.09 79 GLU A O 1
ATOM 621 N N . ASP A 1 80 ? 43.732 8.824 -24.180 1.00 40.31 80 ASP A N 1
ATOM 622 C CA . ASP A 1 80 ? 44.354 8.131 -23.063 1.00 40.31 80 ASP A CA 1
ATOM 623 C C . ASP A 1 80 ? 44.051 6.641 -23.146 1.00 40.31 80 ASP A C 1
ATOM 625 O O . ASP A 1 80 ? 42.916 6.164 -23.150 1.00 40.31 80 ASP A O 1
ATOM 629 N N . THR A 1 81 ? 45.143 5.913 -23.329 1.00 46.97 81 THR A N 1
ATOM 630 C CA . THR A 1 81 ? 45.193 4.481 -23.566 1.00 46.97 81 THR A CA 1
ATOM 631 C C . THR A 1 81 ? 45.235 3.789 -22.213 1.00 46.97 81 THR A C 1
ATOM 633 O O . THR A 1 81 ? 46.316 3.620 -21.658 1.00 46.97 81 THR A O 1
ATOM 636 N N . GLU A 1 82 ? 44.097 3.326 -21.702 1.00 39.62 82 GLU A N 1
ATOM 637 C CA . GLU A 1 82 ? 44.083 2.263 -20.696 1.00 39.62 82 GLU A CA 1
ATOM 638 C C . GLU A 1 82 ? 43.145 1.130 -21.108 1.00 39.62 82 GLU A C 1
ATOM 640 O O . GLU A 1 82 ? 42.078 1.299 -21.690 1.00 39.62 82 GLU A O 1
ATOM 645 N N . THR A 1 83 ? 43.658 -0.075 -20.918 1.00 46.22 83 THR A N 1
ATOM 646 C CA . THR A 1 83 ? 43.315 -1.283 -21.653 1.00 46.22 83 THR A CA 1
ATOM 647 C C . THR A 1 83 ? 42.125 -1.983 -20.999 1.00 46.22 83 THR A C 1
ATOM 649 O O . THR A 1 83 ? 42.282 -2.647 -19.979 1.00 46.22 83 THR A O 1
ATOM 652 N N . GLN A 1 84 ? 40.950 -1.911 -21.623 1.00 43.16 84 GLN A N 1
ATOM 653 C CA . GLN A 1 84 ? 39.921 -2.946 -21.508 1.00 43.16 84 GLN A CA 1
ATOM 654 C C . GLN A 1 84 ? 39.506 -3.357 -22.918 1.00 43.16 84 GLN A C 1
ATOM 656 O O . GLN A 1 84 ? 38.664 -2.741 -23.560 1.00 43.16 84 GLN A O 1
ATOM 661 N N . THR A 1 85 ? 40.158 -4.394 -23.437 1.00 43.50 85 THR A N 1
ATOM 662 C CA . THR A 1 85 ? 39.720 -5.086 -24.649 1.00 43.50 85 THR A CA 1
ATOM 663 C C . THR A 1 85 ? 38.475 -5.910 -24.325 1.00 43.50 85 THR A C 1
ATOM 665 O O . THR A 1 85 ? 38.584 -7.115 -24.122 1.00 43.50 85 THR A O 1
ATOM 668 N N . GLN A 1 86 ? 37.308 -5.267 -24.254 1.00 45.31 86 GLN A N 1
ATOM 669 C CA . GLN A 1 86 ? 36.068 -5.934 -24.650 1.00 45.31 86 GLN A CA 1
ATOM 670 C C . GLN A 1 86 ? 36.069 -5.963 -26.176 1.00 45.31 86 GLN A C 1
ATOM 672 O O . GLN A 1 86 ? 36.267 -4.938 -26.836 1.00 45.31 86 GLN A O 1
ATOM 677 N N . THR A 1 87 ? 35.952 -7.151 -26.760 1.00 46.09 87 THR A N 1
ATOM 678 C CA . THR A 1 87 ? 35.849 -7.257 -28.214 1.00 46.09 87 THR A CA 1
ATOM 679 C C . THR A 1 87 ? 34.520 -6.660 -28.672 1.00 46.09 87 THR A C 1
ATOM 681 O O . THR A 1 87 ? 33.513 -6.753 -27.979 1.00 46.09 87 THR A O 1
ATOM 684 N N . GLN A 1 88 ? 34.495 -6.049 -29.858 1.00 50.56 88 GLN A N 1
ATOM 685 C CA . GLN A 1 88 ? 33.275 -5.462 -30.427 1.00 50.56 88 GLN A CA 1
ATOM 686 C C . GLN A 1 88 ? 32.115 -6.480 -30.495 1.00 50.56 88 GLN A C 1
ATOM 688 O O . GLN A 1 88 ? 30.968 -6.107 -30.311 1.00 50.56 88 GLN A O 1
ATOM 693 N N . ALA A 1 89 ? 32.433 -7.773 -30.637 1.00 44.62 89 ALA A N 1
ATOM 694 C CA . ALA A 1 89 ? 31.475 -8.877 -30.584 1.00 44.62 89 ALA A CA 1
ATOM 695 C C . ALA A 1 89 ? 30.915 -9.168 -29.174 1.00 44.62 89 ALA A C 1
ATOM 697 O O . ALA A 1 89 ? 29.780 -9.614 -29.064 1.00 44.62 89 ALA A O 1
ATOM 698 N N . GLU A 1 90 ? 31.676 -8.928 -28.100 1.00 48.69 90 GLU A N 1
ATOM 699 C CA . GLU A 1 90 ? 31.192 -9.052 -26.713 1.00 48.69 90 GLU A CA 1
ATOM 700 C C . GLU A 1 90 ? 30.300 -7.864 -26.334 1.00 48.69 90 GLU A C 1
ATOM 702 O O . GLU A 1 90 ? 29.252 -8.063 -25.734 1.00 48.69 90 GLU A O 1
ATOM 707 N N . ALA A 1 91 ? 30.651 -6.647 -26.765 1.00 49.97 91 ALA A N 1
ATOM 708 C CA . ALA A 1 91 ? 29.797 -5.469 -26.593 1.00 49.97 91 ALA A CA 1
ATOM 709 C C . ALA A 1 91 ? 28.504 -5.553 -27.432 1.00 49.97 91 ALA A C 1
ATOM 711 O O . ALA A 1 91 ? 27.443 -5.146 -26.966 1.00 49.97 91 ALA A O 1
ATOM 712 N N . GLU A 1 92 ? 28.571 -6.106 -28.649 1.00 45.94 92 GLU A N 1
ATOM 713 C CA . GLU A 1 92 ? 27.397 -6.370 -29.495 1.00 45.94 92 GLU A CA 1
ATOM 714 C C . GLU A 1 92 ? 26.512 -7.495 -28.922 1.00 45.94 92 GLU A C 1
ATOM 716 O O . GLU A 1 92 ? 25.292 -7.380 -28.994 1.00 45.94 92 GLU A O 1
ATOM 721 N N . ALA A 1 93 ? 27.091 -8.524 -28.286 1.00 48.28 93 ALA A N 1
ATOM 722 C CA . ALA A 1 93 ? 26.345 -9.596 -27.615 1.00 48.28 93 ALA A CA 1
ATOM 723 C C . ALA A 1 93 ? 25.713 -9.159 -26.275 1.00 48.28 93 ALA A C 1
ATOM 725 O O . ALA A 1 93 ? 24.602 -9.579 -25.960 1.00 48.28 93 ALA A O 1
ATOM 726 N N . GLU A 1 94 ? 26.380 -8.300 -25.492 1.00 46.09 94 GLU A N 1
ATOM 727 C CA . GLU A 1 94 ? 25.807 -7.685 -24.280 1.00 46.09 94 GLU A CA 1
ATOM 728 C C . GLU A 1 94 ? 24.696 -6.679 -24.637 1.00 46.09 94 GLU A C 1
ATOM 730 O O . GLU A 1 94 ? 23.637 -6.682 -24.011 1.00 46.09 94 GLU A O 1
ATOM 735 N N . ALA A 1 95 ? 24.868 -5.887 -25.702 1.00 48.28 95 ALA A N 1
ATOM 736 C CA . ALA A 1 95 ? 23.814 -5.017 -26.232 1.00 48.28 95 ALA A CA 1
ATOM 737 C C . ALA A 1 95 ? 22.621 -5.798 -26.826 1.00 48.28 95 ALA A C 1
ATOM 739 O O . ALA A 1 95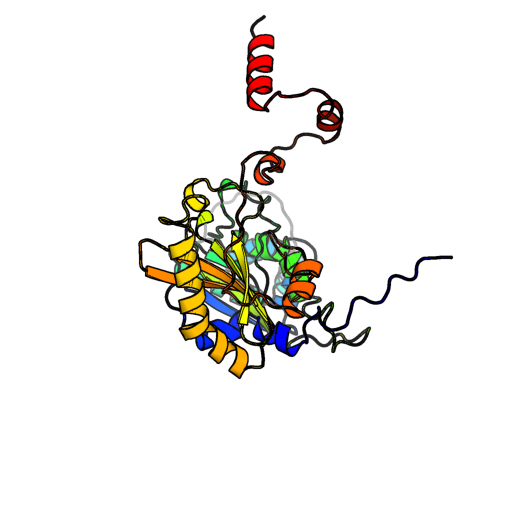 ? 21.505 -5.285 -26.843 1.00 48.28 95 ALA A O 1
ATOM 740 N N . GLU A 1 96 ? 22.822 -7.045 -27.272 1.00 45.94 96 GLU A N 1
ATOM 741 C CA . GLU A 1 96 ? 21.754 -7.960 -27.711 1.00 45.94 96 GLU A CA 1
ATOM 742 C C . GLU A 1 96 ? 20.873 -8.465 -26.550 1.00 45.94 96 GLU A C 1
ATOM 744 O O . GLU A 1 96 ? 19.760 -8.939 -26.789 1.00 45.94 96 GLU A O 1
ATOM 749 N N . THR A 1 97 ? 21.334 -8.350 -25.297 1.00 51.22 97 THR A N 1
ATOM 750 C CA . THR A 1 97 ? 20.571 -8.760 -24.101 1.00 51.22 97 THR A CA 1
ATOM 751 C C . THR A 1 97 ? 19.718 -7.651 -23.483 1.00 51.22 97 THR A C 1
ATOM 753 O O . THR A 1 97 ? 18.796 -7.947 -22.718 1.00 51.22 97 THR A O 1
ATOM 756 N N . ASP A 1 98 ? 19.947 -6.389 -23.857 1.00 59.56 98 ASP A N 1
ATOM 757 C CA . ASP A 1 98 ? 19.133 -5.271 -23.388 1.00 59.56 98 ASP A CA 1
ATOM 758 C C . ASP A 1 98 ? 17.909 -5.099 -24.275 1.00 59.56 98 ASP A C 1
ATOM 760 O O . ASP A 1 98 ? 17.962 -4.592 -25.398 1.00 59.56 98 ASP A O 1
ATOM 764 N N . HIS A 1 99 ? 16.759 -5.519 -23.764 1.00 69.75 99 HIS A N 1
ATOM 765 C CA . HIS A 1 99 ? 15.537 -5.389 -24.531 1.00 69.75 99 HIS A CA 1
ATOM 766 C C . HIS A 1 99 ? 15.081 -3.918 -24.552 1.00 69.75 99 HIS A C 1
ATOM 768 O O . HIS A 1 99 ? 14.926 -3.334 -23.478 1.00 69.75 99 HIS A O 1
ATOM 774 N N . PRO A 1 100 ? 14.742 -3.331 -25.721 1.00 81.50 100 PRO A N 1
ATOM 775 C CA . PRO A 1 100 ? 14.245 -1.951 -25.827 1.00 81.50 100 PRO A CA 1
ATOM 776 C C . PRO A 1 100 ? 13.133 -1.582 -24.830 1.00 81.50 100 PRO A C 1
ATOM 778 O O . PRO A 1 100 ? 13.086 -0.469 -24.327 1.00 81.50 100 PRO A O 1
ATOM 781 N N . ALA A 1 101 ? 12.292 -2.550 -24.466 1.00 86.06 101 ALA A N 1
ATOM 782 C CA . ALA A 1 101 ? 11.227 -2.404 -23.481 1.00 86.06 101 ALA A CA 1
ATOM 783 C C . ALA A 1 101 ? 11.722 -2.102 -22.048 1.00 86.06 101 ALA A C 1
ATOM 785 O O . ALA A 1 101 ? 11.009 -1.460 -21.282 1.00 86.06 101 ALA A O 1
ATOM 786 N N . VAL A 1 102 ? 12.925 -2.551 -21.665 1.00 90.94 102 VAL A N 1
ATOM 787 C CA . VAL A 1 102 ? 13.540 -2.201 -20.372 1.00 90.94 102 VAL A CA 1
ATOM 788 C C . VAL A 1 102 ? 13.949 -0.726 -20.378 1.00 90.94 102 VAL A C 1
ATOM 790 O O . VAL A 1 102 ? 13.699 -0.012 -19.411 1.00 90.94 102 VAL A O 1
ATOM 793 N N . TYR A 1 103 ? 14.494 -0.232 -21.492 1.00 92.88 103 TYR A N 1
ATOM 794 C CA . TYR A 1 103 ? 14.837 1.186 -21.640 1.00 92.88 103 TYR A CA 1
ATOM 795 C C . TYR A 1 103 ? 13.590 2.071 -21.706 1.00 92.88 103 TYR A C 1
ATOM 797 O O . TYR A 1 103 ? 13.559 3.120 -21.072 1.00 92.88 103 TYR A O 1
ATOM 805 N N . GLU A 1 104 ? 12.525 1.627 -22.378 1.00 93.69 104 GLU A N 1
ATOM 806 C CA . GLU A 1 104 ? 11.225 2.312 -22.365 1.00 93.69 104 GLU A CA 1
ATOM 807 C C . GLU A 1 104 ? 10.627 2.390 -20.950 1.00 93.69 104 GLU A C 1
ATOM 809 O O . GLU A 1 104 ? 10.059 3.419 -20.561 1.00 93.69 104 GLU A O 1
ATOM 814 N N . LEU A 1 105 ? 10.784 1.329 -20.148 1.00 95.06 105 LEU A N 1
ATOM 815 C CA . LEU A 1 105 ? 10.408 1.342 -18.736 1.00 95.06 105 LEU A CA 1
ATOM 816 C C . LEU A 1 105 ? 11.225 2.392 -17.968 1.00 95.06 105 LEU A C 1
ATOM 818 O O . LEU A 1 105 ? 10.638 3.205 -17.254 1.00 95.06 105 LEU A O 1
ATOM 822 N N . PHE A 1 106 ? 12.547 2.432 -18.146 1.00 95.69 106 PHE A N 1
ATOM 823 C CA . PHE A 1 106 ? 13.420 3.418 -17.495 1.00 95.69 106 PHE A CA 1
ATOM 824 C C . PHE A 1 106 ? 13.097 4.856 -17.905 1.00 95.69 106 PHE A C 1
ATOM 826 O O . PHE A 1 106 ? 13.008 5.732 -17.045 1.00 95.69 106 PHE A O 1
ATOM 833 N N . ASP A 1 107 ? 12.822 5.096 -19.185 1.00 96.12 107 ASP A N 1
ATOM 834 C CA . ASP A 1 107 ? 12.383 6.395 -19.695 1.00 96.12 107 ASP A CA 1
ATOM 835 C C . ASP A 1 107 ? 11.071 6.839 -19.038 1.00 96.12 107 ASP A C 1
ATOM 837 O O . ASP A 1 107 ? 10.919 7.998 -18.638 1.00 96.12 107 ASP A O 1
ATOM 841 N N . THR A 1 108 ? 10.128 5.907 -18.876 1.00 97.62 108 THR A N 1
ATOM 842 C CA . THR A 1 108 ? 8.838 6.167 -18.224 1.00 97.62 108 THR A CA 1
ATOM 843 C C . THR A 1 108 ? 9.010 6.446 -16.729 1.00 97.62 108 THR A C 1
ATOM 845 O O . THR A 1 108 ? 8.356 7.349 -16.191 1.00 97.62 108 THR A O 1
ATOM 848 N N . ILE A 1 109 ? 9.908 5.721 -16.053 1.00 97.56 109 ILE A N 1
ATOM 849 C CA . ILE A 1 109 ? 10.270 5.964 -14.650 1.00 97.56 109 ILE A CA 1
ATOM 850 C C . ILE A 1 109 ? 10.878 7.362 -14.505 1.00 97.56 109 ILE A C 1
ATOM 852 O O . ILE A 1 109 ? 10.392 8.159 -13.703 1.00 97.56 109 ILE A O 1
ATOM 856 N N . GLU A 1 110 ? 11.880 7.704 -15.316 1.00 97.38 110 GLU A N 1
ATOM 857 C CA . GLU A 1 110 ? 12.563 8.999 -15.264 1.00 97.38 110 GLU A CA 1
ATOM 858 C C . GLU A 1 110 ? 11.595 10.166 -15.532 1.00 97.38 110 GLU A C 1
ATOM 860 O O . GLU A 1 110 ? 11.598 11.175 -14.819 1.00 97.38 110 GLU A O 1
ATOM 865 N N . ALA A 1 111 ? 10.714 10.026 -16.526 1.00 98.00 111 ALA A N 1
ATOM 866 C CA . ALA A 1 111 ? 9.678 11.012 -16.820 1.00 98.00 111 ALA A CA 1
ATOM 867 C C . ALA A 1 111 ? 8.692 11.177 -15.653 1.00 98.00 111 ALA A C 1
ATOM 869 O O . ALA A 1 111 ? 8.268 12.293 -15.345 1.00 98.00 111 ALA A O 1
ATOM 870 N N . THR A 1 112 ? 8.349 10.082 -14.975 1.00 98.19 112 THR A N 1
ATOM 871 C CA . THR A 1 112 ? 7.451 10.102 -13.817 1.00 98.19 112 THR A CA 1
ATOM 872 C C . THR A 1 112 ? 8.098 10.751 -12.597 1.00 98.19 112 THR A C 1
ATOM 874 O O . THR A 1 112 ? 7.450 11.543 -11.916 1.00 98.19 112 THR A O 1
ATOM 877 N N . ILE A 1 113 ? 9.383 10.492 -12.354 1.00 97.38 113 ILE A N 1
ATOM 878 C CA .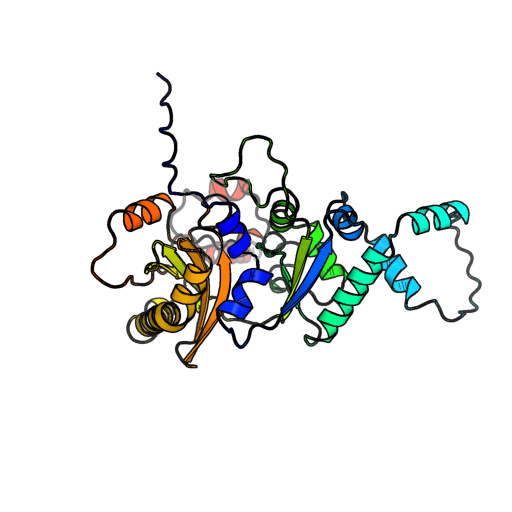 ILE A 1 113 ? 10.162 11.173 -11.313 1.00 97.38 113 ILE A CA 1
ATOM 879 C C . ILE A 1 113 ? 10.152 12.685 -11.556 1.00 97.38 113 ILE A C 1
ATOM 881 O O . ILE A 1 113 ? 9.817 13.455 -10.656 1.00 97.38 113 ILE A O 1
ATOM 885 N N . LYS A 1 114 ? 10.425 13.122 -12.793 1.00 97.25 114 LYS A N 1
ATOM 886 C CA . LYS A 1 114 ? 10.378 14.544 -13.179 1.00 97.25 114 LYS A CA 1
ATOM 887 C C . LYS A 1 114 ? 8.981 15.151 -13.018 1.00 97.25 114 LYS A C 1
ATOM 889 O O . LYS A 1 114 ? 8.866 16.298 -12.601 1.00 97.25 114 LYS A O 1
ATOM 894 N N . LYS A 1 115 ? 7.923 14.392 -13.324 1.00 97.44 115 LYS A N 1
ATOM 895 C CA . LYS A 1 115 ? 6.520 14.810 -13.150 1.00 97.44 115 LYS A CA 1
ATOM 896 C C . LYS A 1 115 ? 6.168 15.093 -11.684 1.00 97.44 115 LYS A C 1
ATOM 898 O O . LYS A 1 115 ? 5.337 15.960 -11.438 1.00 97.44 115 LYS A O 1
ATOM 903 N N . TYR A 1 116 ? 6.772 14.375 -10.738 1.00 96.12 116 TYR A N 1
ATOM 904 C CA . TYR A 1 116 ? 6.496 14.481 -9.300 1.00 96.12 116 TYR A CA 1
ATOM 905 C C . TYR A 1 116 ? 7.591 15.231 -8.528 1.00 96.12 116 TYR A C 1
ATOM 907 O O . TYR A 1 116 ? 7.923 14.870 -7.402 1.00 96.12 116 TYR A O 1
ATOM 915 N N . ASP A 1 117 ? 8.153 16.278 -9.137 1.00 93.44 117 ASP A N 1
ATOM 916 C CA . ASP A 1 117 ? 9.152 17.168 -8.527 1.00 93.44 117 ASP A CA 1
ATOM 917 C C . ASP A 1 117 ? 10.432 16.456 -8.044 1.00 93.44 117 ASP A C 1
ATOM 919 O O . ASP A 1 117 ? 11.118 16.918 -7.134 1.00 93.44 117 ASP A O 1
ATOM 923 N N . GLY A 1 118 ? 10.786 15.336 -8.681 1.00 93.94 118 GLY A N 1
ATOM 924 C CA . GLY A 1 118 ? 12.036 14.621 -8.436 1.00 93.94 118 GLY A CA 1
ATOM 925 C C . GLY A 1 118 ? 11.977 13.572 -7.330 1.00 93.94 118 GLY A C 1
ATOM 926 O O . GLY A 1 118 ? 13.020 13.029 -6.978 1.00 93.94 118 GLY A O 1
ATOM 927 N N . THR A 1 119 ? 10.808 13.264 -6.758 1.00 93.44 119 THR A N 1
ATOM 928 C CA . THR A 1 119 ? 10.709 12.212 -5.735 1.00 93.44 119 THR A CA 1
ATOM 929 C C . THR A 1 119 ? 9.424 11.407 -5.853 1.00 93.44 119 THR A C 1
ATOM 931 O O . THR A 1 119 ? 8.313 11.942 -5.845 1.00 93.44 119 THR A O 1
ATOM 934 N N . VAL A 1 120 ? 9.579 10.087 -5.897 1.00 95.25 120 VAL A N 1
ATOM 935 C CA . VAL A 1 120 ? 8.475 9.131 -5.965 1.00 95.25 120 VAL A CA 1
ATOM 936 C C . VAL A 1 120 ? 8.589 8.070 -4.879 1.00 95.25 120 VAL A C 1
ATOM 938 O O . VAL A 1 120 ? 9.631 7.884 -4.255 1.00 95.25 120 VAL A O 1
ATOM 941 N N . PHE A 1 121 ? 7.479 7.383 -4.655 1.00 93.19 121 PHE A N 1
ATOM 942 C CA . PHE A 1 121 ? 7.375 6.185 -3.842 1.00 93.19 121 PHE A CA 1
ATOM 943 C C . PHE A 1 121 ? 6.981 5.007 -4.734 1.00 93.19 121 PHE A C 1
ATOM 945 O O . PHE A 1 121 ? 6.034 5.114 -5.520 1.00 93.19 121 PHE A O 1
ATOM 952 N N . THR A 1 122 ? 7.694 3.893 -4.593 1.00 93.19 122 THR A N 1
ATOM 953 C CA . THR A 1 122 ? 7.589 2.732 -5.485 1.00 93.19 122 THR A CA 1
ATOM 954 C C . THR A 1 122 ? 6.740 1.625 -4.867 1.00 93.19 122 THR A C 1
ATOM 956 O O . THR A 1 122 ? 7.008 1.170 -3.751 1.00 93.19 122 THR A O 1
ATOM 959 N N . LYS A 1 123 ? 5.738 1.145 -5.610 1.00 95.12 123 LYS A N 1
ATOM 960 C CA . LYS A 1 123 ? 4.998 -0.081 -5.289 1.00 95.12 123 LYS A CA 1
ATOM 961 C C . LYS A 1 123 ? 4.574 -0.837 -6.551 1.00 95.12 123 LYS A C 1
ATOM 963 O 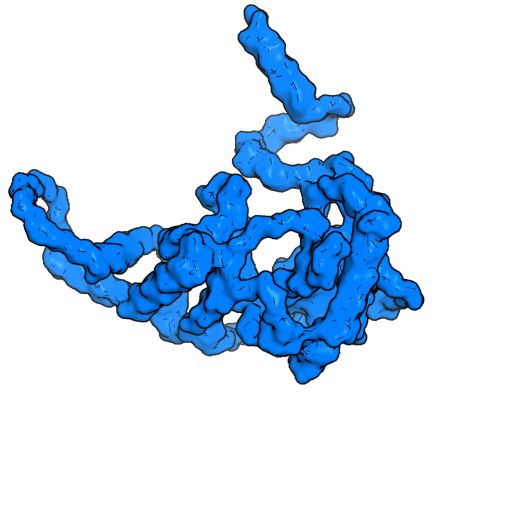O . LYS A 1 123 ? 4.623 -0.284 -7.649 1.00 95.12 123 LYS A O 1
ATOM 968 N N . THR A 1 124 ? 4.150 -2.081 -6.390 1.00 96.56 124 THR A N 1
ATOM 969 C CA . THR A 1 124 ? 3.459 -2.867 -7.422 1.00 96.56 124 THR A CA 1
ATOM 970 C C . THR A 1 124 ? 1.945 -2.824 -7.212 1.00 96.56 124 THR A C 1
ATOM 972 O O . THR A 1 124 ? 1.434 -1.938 -6.518 1.00 96.56 124 THR A O 1
ATOM 975 N N . ASP A 1 125 ? 1.209 -3.747 -7.831 1.00 96.38 125 ASP A N 1
ATOM 976 C CA . ASP A 1 125 ? -0.239 -3.866 -7.686 1.00 96.38 125 ASP A CA 1
ATOM 977 C C . ASP A 1 125 ? -0.687 -3.854 -6.215 1.00 96.38 125 ASP A C 1
ATOM 979 O O . ASP A 1 125 ? -1.619 -3.123 -5.885 1.00 96.38 125 ASP A O 1
ATOM 983 N N . TRP A 1 126 ? 0.002 -4.551 -5.306 1.00 95.31 126 TRP A N 1
ATOM 984 C CA . TRP A 1 126 ? -0.415 -4.643 -3.902 1.00 95.31 126 TRP A CA 1
ATOM 985 C C . TRP A 1 126 ? 0.624 -4.078 -2.943 1.00 95.31 126 TRP A C 1
ATOM 987 O O . TRP A 1 126 ? 0.299 -3.250 -2.092 1.00 95.31 126 TRP A O 1
ATOM 997 N N . SER A 1 127 ? 1.883 -4.447 -3.115 1.00 94.19 127 SER A N 1
ATOM 998 C CA . SER A 1 127 ? 2.925 -4.248 -2.121 1.00 94.19 127 SER A CA 1
ATOM 999 C C . SER A 1 127 ? 3.875 -3.111 -2.475 1.00 94.19 127 SER A C 1
ATOM 1001 O O . SER A 1 127 ? 4.312 -2.949 -3.611 1.00 94.19 127 SER A O 1
ATOM 1003 N N . SER A 1 128 ? 4.236 -2.310 -1.474 1.00 91.81 128 SER A N 1
ATOM 1004 C CA . SER A 1 128 ? 5.370 -1.384 -1.565 1.00 91.81 128 SER A CA 1
ATOM 1005 C C . SER A 1 128 ? 6.674 -2.054 -1.153 1.00 91.81 128 SER A C 1
ATOM 1007 O O . SER A 1 128 ? 6.653 -2.897 -0.254 1.00 91.81 128 SER A O 1
ATOM 1009 N N . ALA A 1 129 ? 7.797 -1.559 -1.675 1.00 89.12 129 ALA A N 1
ATOM 1010 C CA . ALA A 1 129 ? 9.151 -1.974 -1.303 1.00 89.12 129 ALA A CA 1
ATOM 1011 C C . ALA A 1 129 ? 9.552 -1.483 0.108 1.00 89.12 129 ALA A C 1
ATOM 1013 O O . ALA A 1 129 ? 10.496 -0.720 0.279 1.00 89.12 129 ALA A O 1
ATOM 1014 N N . ARG A 1 130 ? 8.780 -1.822 1.144 1.00 86.12 130 ARG A N 1
ATOM 1015 C CA . ARG A 1 130 ? 9.003 -1.323 2.516 1.00 86.12 130 ARG A CA 1
ATOM 1016 C C . ARG A 1 130 ? 9.998 -2.152 3.319 1.00 86.12 130 ARG A C 1
ATOM 1018 O O . ARG A 1 130 ? 10.619 -1.641 4.240 1.00 86.12 130 ARG A O 1
ATOM 1025 N N . ASP A 1 131 ? 10.146 -3.411 2.948 1.00 86.31 131 ASP A N 1
ATOM 1026 C CA . ASP A 1 131 ? 11.125 -4.377 3.446 1.00 86.31 131 ASP A CA 1
ATOM 1027 C C . ASP A 1 131 ? 12.570 -4.021 3.070 1.00 86.31 131 ASP A C 1
ATOM 1029 O O . ASP A 1 131 ? 13.504 -4.478 3.723 1.00 86.31 131 ASP A O 1
ATOM 1033 N N . VAL A 1 132 ? 12.767 -3.140 2.087 1.00 86.50 132 VAL A N 1
ATOM 1034 C CA . VAL A 1 132 ? 14.092 -2.649 1.670 1.00 86.50 132 VAL A CA 1
ATOM 1035 C C . VAL A 1 132 ? 14.486 -1.320 2.313 1.00 86.50 132 VAL A C 1
ATOM 1037 O O . VAL A 1 132 ? 15.435 -0.666 1.878 1.00 86.50 132 VAL A O 1
ATOM 1040 N N . SER A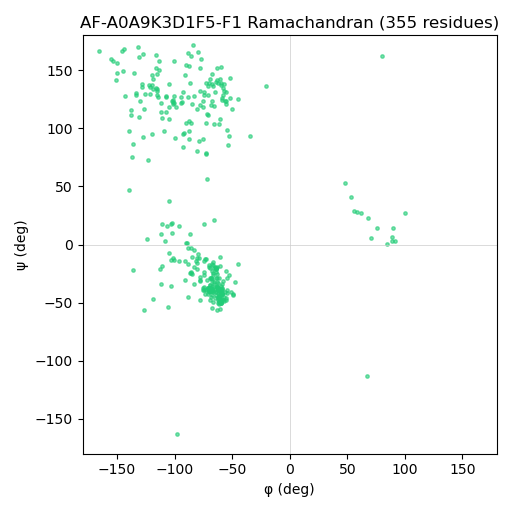 1 133 ? 13.809 -0.909 3.390 1.00 81.12 133 SER A N 1
ATOM 1041 C CA . SER A 1 133 ? 14.128 0.332 4.114 1.00 81.12 133 SER A CA 1
ATOM 1042 C C . SER A 1 133 ? 15.544 0.368 4.708 1.00 81.12 133 SER A C 1
ATOM 1044 O O . SER A 1 133 ? 15.977 1.411 5.186 1.00 81.12 133 SER A O 1
ATOM 1046 N N . TRP A 1 134 ? 16.260 -0.760 4.709 1.00 78.06 134 TRP A N 1
ATOM 1047 C CA . TRP A 1 134 ? 17.651 -0.880 5.148 1.00 78.06 134 TRP A CA 1
ATOM 1048 C C . TRP A 1 134 ? 18.677 -0.435 4.091 1.00 78.06 134 TRP A C 1
ATOM 1050 O O . TRP A 1 134 ? 19.806 -0.120 4.461 1.00 78.06 134 TRP A O 1
ATOM 1060 N N . ILE A 1 135 ? 18.313 -0.396 2.801 1.00 75.88 135 ILE A N 1
ATOM 1061 C CA . ILE A 1 135 ? 19.248 -0.138 1.687 1.00 75.88 135 ILE A CA 1
ATOM 1062 C C . ILE A 1 135 ? 19.804 1.285 1.732 1.00 75.88 135 ILE A C 1
ATOM 1064 O O . ILE A 1 135 ? 21.012 1.501 1.677 1.00 75.88 135 ILE A O 1
ATOM 1068 N N . TYR A 1 136 ? 18.918 2.264 1.878 1.00 63.06 136 TYR A N 1
ATOM 1069 C CA . TYR A 1 136 ? 19.297 3.620 2.235 1.00 63.06 136 TYR A CA 1
ATOM 1070 C C . TYR A 1 136 ? 18.847 3.803 3.666 1.00 63.06 136 TYR A C 1
ATOM 1072 O O . TYR A 1 136 ? 17.647 3.747 3.912 1.00 63.06 136 TYR A O 1
ATOM 1080 N N . ASN A 1 137 ? 19.810 3.975 4.577 1.00 54.88 137 ASN A N 1
ATOM 1081 C CA . ASN A 1 137 ? 19.628 4.292 5.996 1.00 54.88 137 ASN A CA 1
ATOM 1082 C C . ASN A 1 137 ? 18.251 4.919 6.295 1.00 54.88 137 ASN A C 1
ATOM 1084 O O . ASN A 1 137 ? 17.835 5.826 5.568 1.00 54.88 137 ASN A O 1
ATOM 1088 N N . ALA A 1 138 ? 17.584 4.480 7.371 1.00 51.44 138 ALA A N 1
ATOM 1089 C CA . ALA A 1 138 ? 16.175 4.738 7.711 1.00 51.44 138 ALA A CA 1
ATOM 1090 C C . ALA A 1 138 ? 15.683 6.200 7.548 1.00 51.44 138 ALA A C 1
ATOM 1092 O O . ALA A 1 138 ? 14.481 6.450 7.479 1.00 51.44 138 ALA A O 1
ATOM 1093 N N . SER A 1 139 ? 16.593 7.172 7.452 1.00 54.84 139 SER A N 1
ATOM 1094 C CA . SER A 1 139 ? 16.334 8.578 7.152 1.00 54.84 139 SER A CA 1
ATOM 1095 C C . SER A 1 139 ? 15.787 8.890 5.750 1.00 54.84 139 SER A C 1
ATOM 1097 O O . SER A 1 139 ? 15.224 9.971 5.591 1.00 54.84 139 SER A O 1
ATOM 1099 N N . ASN A 1 140 ? 15.929 8.024 4.733 1.00 66.50 140 ASN A N 1
ATOM 1100 C CA . ASN A 1 140 ? 15.430 8.342 3.379 1.00 66.50 140 ASN A CA 1
ATOM 1101 C C . ASN A 1 140 ? 13.938 8.009 3.166 1.00 66.50 140 ASN A C 1
ATOM 1103 O O . ASN A 1 140 ? 13.363 8.410 2.160 1.00 66.50 140 ASN A O 1
ATOM 1107 N N . GLY A 1 141 ? 13.290 7.290 4.092 1.00 71.81 141 GLY A N 1
ATOM 1108 C CA . GLY A 1 141 ? 11.839 7.053 4.060 1.00 71.81 141 GLY A CA 1
ATOM 1109 C C . GLY A 1 141 ? 11.308 6.406 2.772 1.00 71.81 141 GLY A C 1
ATOM 1110 O O . GLY A 1 141 ? 10.165 6.667 2.418 1.00 71.81 141 GLY A O 1
ATOM 1111 N N . LEU A 1 142 ? 12.121 5.603 2.068 1.00 83.00 142 LEU A N 1
ATOM 1112 C CA . LEU A 1 142 ? 11.798 4.982 0.766 1.00 83.00 142 LEU A CA 1
ATOM 1113 C C . LEU A 1 142 ? 11.531 5.986 -0.372 1.00 83.00 142 LEU A C 1
ATOM 1115 O O . LEU A 1 142 ? 10.801 5.692 -1.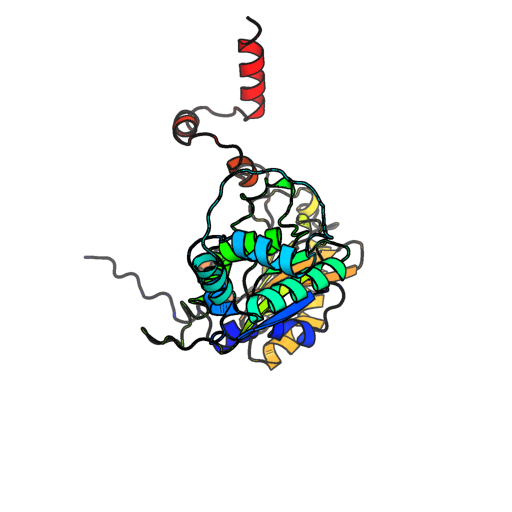320 1.00 83.00 142 LEU A O 1
ATOM 1119 N N . ARG A 1 143 ? 12.121 7.183 -0.286 1.00 90.00 143 ARG A N 1
ATOM 1120 C CA . ARG A 1 143 ? 12.153 8.160 -1.380 1.00 90.00 143 ARG A CA 1
ATOM 1121 C C . ARG A 1 143 ? 13.026 7.635 -2.514 1.00 90.00 143 ARG A C 1
ATOM 1123 O O . ARG A 1 143 ? 14.224 7.451 -2.315 1.00 90.00 143 ARG A O 1
ATOM 1130 N N . ALA A 1 144 ? 12.445 7.469 -3.696 1.00 91.81 144 ALA A N 1
ATOM 1131 C CA . ALA A 1 144 ? 13.191 7.215 -4.920 1.00 91.81 144 ALA A CA 1
ATOM 1132 C C . ALA A 1 144 ? 13.314 8.512 -5.728 1.00 91.81 144 ALA A C 1
ATOM 1134 O O . ALA A 1 144 ? 12.305 9.129 -6.086 1.00 91.81 144 ALA A O 1
ATOM 1135 N N . CYS A 1 145 ? 14.549 8.930 -5.996 1.00 93.44 145 CYS A N 1
ATOM 1136 C CA . CYS A 1 145 ? 14.863 10.172 -6.701 1.00 93.44 145 CYS A CA 1
ATOM 1137 C C . CYS A 1 145 ? 15.443 9.920 -8.095 1.00 93.44 145 CYS A C 1
ATOM 1139 O O . CYS A 1 145 ? 15.442 10.824 -8.930 1.00 93.44 145 CYS A O 1
ATOM 1141 N N . THR A 1 146 ? 15.935 8.711 -8.358 1.00 94.00 146 THR A N 1
ATOM 1142 C CA . THR A 1 146 ? 16.500 8.327 -9.654 1.00 94.00 146 THR A CA 1
ATOM 1143 C C . THR A 1 146 ? 15.944 6.988 -10.145 1.00 94.00 146 THR A C 1
ATOM 1145 O O . THR A 1 146 ? 15.235 6.285 -9.420 1.00 94.00 146 THR A O 1
ATOM 1148 N N . VAL A 1 147 ? 16.235 6.636 -11.403 1.00 94.62 147 VAL A N 1
ATOM 1149 C CA . VAL A 1 147 ? 15.855 5.326 -11.960 1.00 94.62 147 VAL A CA 1
ATOM 1150 C C . VAL A 1 147 ? 16.555 4.208 -11.188 1.00 94.62 147 VAL A C 1
ATOM 1152 O O . VAL A 1 147 ? 15.924 3.205 -10.868 1.00 94.62 147 VAL A O 1
ATOM 1155 N N . GLU A 1 148 ? 17.818 4.414 -10.817 1.00 92.50 148 GLU A N 1
ATOM 1156 C CA . GLU A 1 148 ? 18.612 3.511 -9.984 1.00 92.50 148 GLU A CA 1
ATOM 1157 C C . GLU A 1 148 ? 17.915 3.207 -8.659 1.00 92.50 148 GLU A C 1
ATOM 1159 O O . GLU A 1 148 ? 17.810 2.038 -8.301 1.00 92.50 148 GLU A O 1
ATOM 1164 N N . ASP A 1 149 ? 17.389 4.221 -7.962 1.00 92.25 149 ASP A N 1
ATOM 1165 C CA . ASP A 1 149 ? 16.666 4.016 -6.701 1.00 92.25 149 ASP A CA 1
ATOM 1166 C C . ASP A 1 149 ? 15.438 3.124 -6.894 1.00 92.25 149 ASP A C 1
ATOM 1168 O O . ASP A 1 149 ? 15.221 2.178 -6.136 1.00 92.25 149 ASP A O 1
ATOM 1172 N N . VAL A 1 150 ? 14.635 3.407 -7.928 1.00 94.06 150 VAL A N 1
ATOM 1173 C CA . VAL A 1 150 ? 13.435 2.620 -8.235 1.00 94.06 150 VAL A CA 1
ATOM 1174 C C . VAL A 1 150 ? 13.820 1.178 -8.550 1.00 94.06 150 VAL A C 1
ATOM 1176 O O . VAL A 1 150 ? 13.250 0.262 -7.965 1.00 94.06 150 VAL A O 1
ATOM 1179 N N . VAL A 1 151 ? 14.800 0.965 -9.430 1.00 92.56 151 VAL A N 1
ATOM 1180 C CA . VAL A 1 151 ? 15.268 -0.374 -9.813 1.00 92.56 151 VAL A CA 1
ATOM 1181 C C . VAL A 1 151 ? 15.809 -1.136 -8.607 1.00 92.56 151 VAL A C 1
ATOM 1183 O O . VAL A 1 151 ? 15.445 -2.293 -8.403 1.00 92.56 151 VAL A O 1
ATOM 1186 N N . LEU A 1 152 ? 16.620 -0.485 -7.776 1.00 91.69 152 LEU A N 1
ATOM 1187 C CA . LEU A 1 152 ? 17.172 -1.070 -6.561 1.00 91.69 152 LEU A CA 1
ATOM 1188 C C . LEU A 1 152 ? 16.059 -1.528 -5.611 1.00 91.69 152 LEU A C 1
ATOM 1190 O O . LEU A 1 152 ? 16.131 -2.639 -5.085 1.00 91.69 152 LEU A O 1
ATOM 1194 N N . TYR A 1 153 ? 15.001 -0.730 -5.439 1.00 92.38 153 TYR A N 1
ATOM 1195 C CA . TYR A 1 153 ? 13.855 -1.105 -4.605 1.00 92.38 153 TYR A CA 1
ATOM 1196 C C . TYR A 1 153 ? 13.057 -2.265 -5.190 1.00 92.38 153 TYR A C 1
ATOM 1198 O O . TYR A 1 153 ? 12.703 -3.184 -4.454 1.00 92.38 153 TYR A O 1
ATOM 1206 N N . LEU A 1 154 ? 12.804 -2.248 -6.501 1.00 92.75 154 LEU A N 1
ATOM 1207 C CA . LEU A 1 154 ? 12.074 -3.318 -7.181 1.00 92.75 154 LEU A CA 1
ATOM 1208 C C . LEU A 1 154 ? 12.808 -4.657 -7.086 1.00 92.75 154 LEU A C 1
ATOM 1210 O O . LEU A 1 154 ? 12.186 -5.663 -6.765 1.00 92.75 154 LEU A O 1
ATOM 1214 N N . LYS A 1 155 ? 14.121 -4.665 -7.338 1.00 92.19 155 LYS A N 1
ATOM 1215 C CA . LYS A 1 155 ? 14.918 -5.899 -7.401 1.00 92.19 155 LYS A CA 1
ATOM 1216 C C . LYS A 1 155 ? 15.353 -6.441 -6.041 1.00 92.19 155 LYS A C 1
ATOM 1218 O O . LYS A 1 155 ? 15.804 -7.578 -5.974 1.00 92.19 155 LYS A O 1
ATOM 1223 N N . SER A 1 156 ? 15.245 -5.647 -4.976 1.00 92.00 156 SER A N 1
ATOM 1224 C CA . SER A 1 156 ? 15.673 -6.063 -3.631 1.00 92.00 156 SER A CA 1
ATOM 1225 C C . SER A 1 156 ? 14.521 -6.417 -2.689 1.00 92.00 156 SER A C 1
ATOM 1227 O O . SER A 1 156 ? 14.783 -6.835 -1.565 1.00 92.00 156 SER A O 1
ATOM 1229 N N . SER A 1 157 ? 13.270 -6.182 -3.094 1.00 93.25 157 SER A N 1
ATOM 1230 C CA . SER A 1 157 ? 12.097 -6.372 -2.237 1.00 93.25 157 SER A CA 1
ATOM 1231 C C . SER A 1 157 ? 11.494 -7.764 -2.422 1.00 93.25 157 SER A C 1
ATOM 1233 O O . SER A 1 157 ? 11.054 -8.139 -3.514 1.00 93.25 157 SER A O 1
ATOM 1235 N N . ASP A 1 158 ? 11.410 -8.503 -1.321 1.00 93.19 158 ASP A N 1
ATOM 1236 C CA . ASP A 1 158 ? 10.715 -9.782 -1.236 1.00 93.19 158 ASP A CA 1
ATOM 1237 C C . ASP A 1 158 ? 9.206 -9.578 -1.403 1.00 93.19 158 ASP A C 1
ATOM 1239 O O . ASP A 1 158 ? 8.538 -10.382 -2.053 1.00 93.19 158 ASP A O 1
ATOM 1243 N N . PHE A 1 159 ? 8.655 -8.473 -0.888 1.00 93.81 159 PHE A N 1
ATOM 1244 C CA . PHE A 1 159 ? 7.237 -8.152 -1.072 1.00 93.81 159 PHE A CA 1
ATOM 1245 C C . PHE A 1 159 ? 6.875 -7.913 -2.540 1.00 93.81 159 PHE A C 1
ATOM 1247 O O . PHE A 1 159 ? 5.841 -8.387 -3.008 1.00 93.81 159 PHE A O 1
ATOM 1254 N N . ILE A 1 160 ? 7.730 -7.218 -3.290 1.00 94.56 160 ILE A N 1
ATOM 1255 C CA . ILE A 1 160 ? 7.525 -7.025 -4.731 1.00 94.56 160 ILE A CA 1
ATOM 1256 C C . ILE A 1 160 ? 7.721 -8.337 -5.490 1.00 94.56 160 ILE A C 1
ATOM 1258 O O . ILE A 1 160 ? 6.942 -8.651 -6.388 1.00 94.56 160 ILE A O 1
ATOM 1262 N N . THR A 1 161 ? 8.709 -9.143 -5.105 1.00 94.69 161 THR A N 1
ATOM 1263 C CA . THR A 1 161 ? 8.915 -10.474 -5.691 1.00 94.69 161 THR A CA 1
ATOM 1264 C C . THR A 1 161 ? 7.690 -11.370 -5.482 1.00 94.69 161 THR A C 1
ATOM 1266 O O . THR A 1 161 ? 7.248 -12.040 -6.417 1.00 94.69 161 THR A O 1
ATOM 1269 N N . HIS A 1 162 ? 7.076 -11.329 -4.297 1.00 93.75 162 HIS A N 1
ATOM 1270 C CA . HIS A 1 162 ? 5.830 -12.033 -4.004 1.00 93.75 162 HIS A CA 1
ATOM 1271 C C . HIS A 1 162 ? 4.683 -11.581 -4.923 1.00 93.75 162 HIS A C 1
ATOM 1273 O O . HIS A 1 162 ? 4.057 -12.423 -5.565 1.00 93.75 162 HIS A O 1
ATOM 1279 N N . ASP A 1 163 ? 4.438 -10.272 -5.056 1.00 94.69 163 ASP A N 1
ATOM 1280 C CA . ASP A 1 163 ? 3.433 -9.720 -5.984 1.00 94.69 163 ASP A CA 1
ATOM 1281 C C . ASP A 1 163 ? 3.654 -10.197 -7.436 1.00 94.69 163 ASP A C 1
ATOM 1283 O O . ASP A 1 163 ? 2.710 -10.485 -8.186 1.00 94.69 163 ASP A O 1
ATOM 1287 N N . LEU A 1 164 ? 4.921 -10.286 -7.849 1.00 94.06 164 LEU A N 1
ATOM 1288 C CA . LEU A 1 164 ? 5.297 -10.711 -9.190 1.00 94.06 164 LEU A CA 1
ATOM 1289 C C . LEU A 1 164 ? 5.122 -12.213 -9.391 1.00 94.06 164 LEU A C 1
ATOM 1291 O O . LEU A 1 164 ? 4.690 -12.601 -10.470 1.00 94.06 164 LEU A O 1
ATOM 1295 N N . MET A 1 165 ? 5.433 -13.064 -8.418 1.00 92.81 165 MET A N 1
ATOM 1296 C CA . MET A 1 165 ? 5.505 -14.514 -8.640 1.00 92.81 165 MET A CA 1
ATOM 1297 C C . MET A 1 165 ? 4.298 -15.281 -8.103 1.00 92.81 165 MET A C 1
ATOM 1299 O O . MET A 1 165 ? 3.884 -16.262 -8.717 1.00 92.81 165 MET A O 1
ATOM 1303 N N . MET A 1 166 ? 3.739 -14.855 -6.972 1.00 91.81 166 MET A N 1
ATOM 1304 C CA . MET A 1 166 ? 2.758 -15.623 -6.200 1.00 91.81 166 MET A CA 1
ATOM 1305 C C . MET A 1 166 ? 1.615 -14.746 -5.643 1.00 91.81 166 MET A C 1
ATOM 1307 O O . MET A 1 166 ? 1.246 -14.889 -4.481 1.00 91.81 166 MET A O 1
ATOM 1311 N N . PRO A 1 167 ? 0.994 -13.851 -6.441 1.00 92.69 167 PRO A N 1
ATOM 1312 C CA . PRO A 1 167 ? -0.023 -12.919 -5.940 1.00 92.69 167 PRO A CA 1
ATOM 1313 C C . PRO A 1 167 ? -1.277 -13.607 -5.386 1.00 92.69 167 PRO A C 1
ATOM 1315 O O . PRO A 1 167 ? -1.976 -13.031 -4.558 1.00 92.69 167 PRO A O 1
ATOM 1318 N N . TYR A 1 168 ? -1.570 -14.828 -5.844 1.00 93.50 168 TYR A N 1
ATOM 1319 C CA . TYR A 1 168 ? -2.747 -15.594 -5.437 1.00 93.50 168 TYR A CA 1
ATOM 1320 C C . TYR A 1 168 ? -2.443 -16.693 -4.416 1.00 93.50 168 TYR A C 1
ATOM 1322 O O . TYR A 1 168 ? -3.318 -17.518 -4.142 1.00 93.50 168 TYR A O 1
ATOM 1330 N N . ASP A 1 169 ? -1.229 -16.725 -3.858 1.00 89.56 169 ASP A N 1
ATOM 1331 C CA . ASP A 1 169 ? -0.920 -17.657 -2.777 1.00 89.56 169 ASP A CA 1
ATOM 1332 C C . ASP A 1 169 ? -1.893 -17.454 -1.605 1.00 89.56 169 ASP A C 1
ATOM 1334 O O . ASP A 1 169 ? -2.287 -16.331 -1.288 1.00 89.56 169 ASP A O 1
ATOM 1338 N N . GLY A 1 170 ? -2.351 -18.561 -1.023 1.00 87.56 170 GLY A N 1
ATOM 1339 C CA . GLY A 1 170 ? -3.359 -18.577 0.037 1.00 87.56 170 GLY A CA 1
ATOM 1340 C C . GLY A 1 170 ? -4.792 -18.208 -0.375 1.00 87.56 170 GLY A C 1
ATOM 1341 O O . GLY A 1 170 ? -5.655 -18.147 0.501 1.00 87.56 170 GLY A O 1
ATOM 1342 N N . CYS A 1 171 ? -5.103 -17.995 -1.660 1.00 91.56 171 CYS A N 1
ATOM 1343 C CA . CYS A 1 171 ? -6.490 -17.796 -2.097 1.00 91.56 171 CYS A CA 1
ATOM 1344 C C . CYS A 1 171 ? -7.322 -19.087 -1.996 1.00 91.56 171 CYS A C 1
ATOM 1346 O O . CYS A 1 171 ? -6.878 -20.166 -2.381 1.00 91.56 171 CYS A O 1
ATOM 1348 N N . VAL A 1 172 ? -8.574 -18.979 -1.540 1.00 90.94 172 VAL A N 1
ATOM 1349 C CA . VAL A 1 172 ? -9.455 -20.147 -1.297 1.00 90.94 172 VAL A CA 1
ATOM 1350 C C . VAL A 1 172 ? -9.932 -20.855 -2.566 1.00 90.94 172 VAL A C 1
ATOM 1352 O O . VAL A 1 172 ? -10.405 -21.986 -2.503 1.00 90.94 172 VAL A O 1
ATOM 1355 N N . ASP A 1 173 ? -9.872 -20.170 -3.704 1.00 90.38 173 ASP A N 1
ATOM 1356 C CA . ASP A 1 173 ? -10.301 -20.628 -5.025 1.00 90.38 173 ASP A CA 1
ATOM 1357 C C . ASP A 1 173 ? -9.110 -20.956 -5.944 1.00 90.38 173 ASP A C 1
ATOM 1359 O O . ASP A 1 173 ? -9.263 -21.056 -7.164 1.00 90.38 173 ASP A O 1
ATOM 1363 N N . VAL A 1 174 ? -7.913 -21.115 -5.372 1.00 86.50 174 VAL A N 1
ATOM 1364 C CA . VAL A 1 174 ? -6.695 -21.573 -6.051 1.00 86.50 174 VAL A CA 1
ATOM 1365 C C . VAL A 1 174 ? -6.415 -23.016 -5.648 1.00 86.50 174 VAL A C 1
ATOM 1367 O O . VAL A 1 174 ? -6.208 -23.320 -4.478 1.00 86.50 174 VAL A O 1
ATOM 1370 N N . GLU A 1 175 ? -6.430 -23.915 -6.630 1.00 83.25 175 GLU A N 1
ATOM 1371 C CA . GLU A 1 175 ? -6.034 -25.312 -6.435 1.00 83.25 175 GLU A CA 1
ATOM 1372 C C . GLU A 1 175 ? -4.500 -25.422 -6.396 1.00 83.25 175 GLU A C 1
ATOM 1374 O O . GLU A 1 175 ? -3.793 -24.639 -7.038 1.00 83.25 175 GLU A O 1
ATOM 1379 N N . GLU A 1 176 ? -3.970 -26.424 -5.686 1.00 76.06 176 GLU A N 1
ATOM 1380 C CA . GLU A 1 176 ? -2.528 -26.692 -5.668 1.00 76.06 176 GLU A CA 1
ATOM 1381 C C . GLU A 1 176 ? -1.988 -26.891 -7.097 1.00 76.06 176 GLU A C 1
ATOM 1383 O O . GLU A 1 176 ? -2.437 -27.763 -7.845 1.00 76.06 176 GLU A O 1
ATOM 1388 N N . GLY A 1 177 ? -0.993 -26.084 -7.476 1.00 71.19 177 GLY A N 1
ATOM 1389 C CA . GLY A 1 177 ? -0.366 -26.130 -8.799 1.00 71.19 177 GLY A CA 1
ATOM 1390 C C . GLY A 1 177 ? -1.031 -25.257 -9.867 1.00 71.19 177 GLY A C 1
ATOM 1391 O O . GLY A 1 177 ? -0.569 -25.265 -11.011 1.00 71.19 177 GLY A O 1
ATOM 1392 N N . ASP A 1 178 ? -2.069 -24.487 -9.530 1.00 79.62 178 ASP A N 1
ATOM 1393 C CA . ASP A 1 178 ? -2.565 -23.439 -10.417 1.00 79.62 178 ASP A CA 1
ATOM 1394 C C . ASP A 1 178 ? -1.570 -22.268 -10.477 1.00 79.62 178 ASP A C 1
ATOM 1396 O O . ASP A 1 178 ? -1.356 -21.539 -9.513 1.00 79.62 178 ASP A O 1
ATOM 1400 N N . VAL A 1 179 ? -0.953 -22.109 -11.646 1.00 76.19 179 VAL A N 1
ATOM 1401 C CA . VAL A 1 179 ? 0.027 -21.058 -11.954 1.00 76.19 179 VAL A CA 1
ATOM 1402 C C . VAL A 1 179 ? -0.582 -19.922 -12.779 1.00 76.19 179 VAL A C 1
ATOM 1404 O O . VAL A 1 179 ? 0.140 -19.185 -13.452 1.00 76.19 179 VAL A O 1
ATOM 1407 N N . SER A 1 180 ? -1.912 -19.788 -12.806 1.00 84.75 180 SER A N 1
ATOM 1408 C CA . SER A 1 180 ? -2.555 -18.691 -13.523 1.00 84.75 180 SER A CA 1
ATOM 1409 C C . SER A 1 180 ? -2.193 -17.367 -12.855 1.00 84.75 180 SER A C 1
ATOM 1411 O O . SER A 1 180 ? -2.514 -17.133 -11.691 1.00 84.75 180 SER A O 1
ATOM 1413 N N . LEU A 1 181 ? -1.539 -16.496 -13.609 1.00 89.62 181 LEU A N 1
ATOM 1414 C CA . LEU A 1 181 ? -1.147 -15.162 -13.180 1.00 89.62 181 LEU A CA 1
ATOM 1415 C C . LEU A 1 181 ? -1.874 -14.131 -14.050 1.00 89.62 181 LEU A C 1
ATOM 1417 O O . LEU A 1 181 ? -2.189 -14.430 -15.209 1.00 89.62 181 LEU A O 1
ATOM 1421 N N . PRO A 1 182 ? -2.142 -12.919 -13.535 1.00 91.06 182 PRO A N 1
ATOM 1422 C CA . PRO A 1 182 ? -2.750 -11.875 -14.347 1.00 91.06 182 PRO A CA 1
ATOM 1423 C C . PRO A 1 182 ? -1.803 -11.528 -15.507 1.00 91.06 182 PRO A C 1
ATOM 1425 O O . PRO A 1 182 ? -0.600 -11.437 -15.291 1.00 91.06 182 PRO A O 1
ATOM 1428 N N . PRO A 1 183 ? -2.288 -11.309 -16.741 1.00 93.56 183 PRO A N 1
ATOM 1429 C CA . PRO A 1 183 ? -1.415 -11.102 -17.905 1.00 93.56 183 PRO A CA 1
ATOM 1430 C C . PRO A 1 183 ? -0.551 -9.835 -17.803 1.00 93.56 183 PRO A C 1
ATOM 1432 O O . PRO A 1 183 ? 0.473 -9.710 -18.470 1.00 93.56 183 PRO A O 1
ATOM 1435 N N . THR A 1 184 ? -0.958 -8.892 -16.958 1.00 95.56 184 THR A N 1
ATOM 1436 C CA . THR A 1 184 ? -0.280 -7.619 -16.735 1.00 95.56 184 THR A CA 1
ATOM 1437 C C . THR A 1 184 ? -0.055 -7.441 -15.241 1.00 95.56 184 THR A C 1
ATOM 1439 O O . THR A 1 184 ? -0.933 -7.751 -14.438 1.00 95.56 184 THR A O 1
ATOM 1442 N N . VAL A 1 185 ? 1.126 -6.950 -14.883 1.00 96.38 185 VAL A N 1
ATOM 1443 C CA . VAL A 1 185 ? 1.446 -6.407 -13.558 1.00 96.38 185 VAL A CA 1
ATOM 1444 C C . VAL A 1 185 ? 1.700 -4.911 -13.711 1.00 96.38 185 VAL A C 1
ATOM 1446 O O . VAL A 1 185 ? 2.028 -4.456 -14.808 1.00 96.38 185 VAL A O 1
ATOM 1449 N N . HIS A 1 186 ? 1.564 -4.128 -12.650 1.00 97.56 186 HIS A N 1
ATOM 1450 C CA . HIS A 1 186 ? 1.790 -2.687 -12.724 1.00 97.56 186 HIS A CA 1
ATOM 1451 C C . HIS A 1 186 ? 2.920 -2.237 -11.808 1.00 97.56 186 HIS A C 1
ATOM 1453 O O . HIS A 1 186 ? 2.948 -2.563 -10.625 1.00 97.56 186 HIS A O 1
ATOM 1459 N N . LEU A 1 187 ? 3.810 -1.406 -12.349 1.00 97.88 187 LEU A N 1
ATOM 1460 C CA . LEU A 1 187 ? 4.666 -0.539 -11.552 1.00 97.88 187 LEU A CA 1
ATOM 1461 C C . LEU A 1 187 ? 3.890 0.739 -11.234 1.00 97.88 187 LEU A C 1
ATOM 1463 O O . LEU A 1 187 ? 3.466 1.468 -12.130 1.00 97.88 187 LEU A O 1
ATOM 1467 N N . VAL A 1 188 ? 3.713 1.027 -9.953 1.00 97.31 188 VAL A N 1
ATOM 1468 C CA . VAL A 1 188 ? 2.995 2.202 -9.471 1.00 97.31 188 VAL A CA 1
ATOM 1469 C C . VAL A 1 188 ? 3.988 3.142 -8.806 1.00 97.31 188 VAL A C 1
ATOM 1471 O O . VAL A 1 188 ? 4.554 2.847 -7.752 1.00 97.31 188 VAL A O 1
ATOM 1474 N N . LEU A 1 189 ? 4.164 4.310 -9.415 1.00 97.25 189 LEU A N 1
ATOM 1475 C CA . LEU A 1 189 ? 4.987 5.385 -8.877 1.00 97.25 189 LEU A CA 1
ATOM 1476 C C . LEU A 1 189 ? 4.073 6.474 -8.329 1.00 97.25 189 LEU A C 1
ATOM 1478 O O . LEU A 1 189 ? 3.413 7.192 -9.087 1.00 97.25 189 LEU A O 1
ATOM 1482 N N . LYS A 1 190 ? 4.011 6.577 -7.003 1.00 94.25 190 LYS A N 1
ATOM 1483 C CA . LYS A 1 190 ? 3.215 7.585 -6.294 1.00 94.25 190 LYS A CA 1
ATOM 1484 C C . LYS A 1 190 ? 4.073 8.821 -6.042 1.00 94.25 190 LYS A C 1
ATOM 1486 O O . LYS A 1 190 ? 5.264 8.684 -5.771 1.00 94.25 190 LYS A O 1
ATOM 1491 N N . GLN A 1 191 ? 3.486 10.015 -6.072 1.00 93.62 191 GLN A N 1
ATOM 1492 C CA . GLN A 1 191 ? 4.165 11.199 -5.548 1.00 93.62 191 GLN A CA 1
ATOM 1493 C C . GLN A 1 191 ? 4.528 10.947 -4.082 1.00 93.62 191 GLN A C 1
ATOM 1495 O O . GLN A 1 191 ? 3.695 10.481 -3.297 1.00 93.62 191 GLN A O 1
ATOM 1500 N N . PHE A 1 192 ? 5.773 11.238 -3.712 1.00 91.00 192 PHE A N 1
ATOM 1501 C CA . PHE A 1 192 ? 6.189 11.113 -2.325 1.00 91.00 192 PHE A CA 1
ATOM 1502 C C . PHE A 1 192 ? 5.617 12.270 -1.497 1.00 91.00 192 PHE A C 1
ATOM 1504 O O . PHE A 1 192 ? 5.801 13.439 -1.833 1.00 91.00 192 PHE A O 1
ATOM 1511 N N . TYR A 1 193 ? 4.961 11.949 -0.383 1.00 87.56 193 TYR A N 1
ATOM 1512 C CA . TYR A 1 193 ? 4.475 12.935 0.579 1.00 87.56 193 TYR A CA 1
ATOM 1513 C C . TYR A 1 193 ? 5.084 12.657 1.950 1.00 87.56 193 TYR A C 1
ATOM 1515 O O . TYR A 1 193 ? 5.087 11.519 2.413 1.00 87.56 193 TYR A O 1
ATOM 1523 N N . ASP A 1 194 ? 5.550 13.709 2.621 1.00 86.31 194 ASP A N 1
ATOM 1524 C CA . ASP A 1 194 ? 6.027 13.627 4.003 1.00 86.31 194 ASP A CA 1
ATOM 1525 C C . ASP A 1 194 ? 4.828 13.647 4.964 1.00 86.31 194 ASP A C 1
ATOM 1527 O O . ASP A 1 194 ? 4.385 14.694 5.450 1.00 86.31 194 ASP A O 1
ATOM 1531 N N . LEU A 1 195 ? 4.201 12.480 5.120 1.00 87.25 195 LEU A N 1
ATOM 1532 C CA . LEU A 1 195 ? 3.008 12.298 5.938 1.00 87.25 195 LEU A CA 1
ATOM 1533 C C . LEU A 1 195 ? 3.388 12.018 7.394 1.00 87.25 195 LEU A C 1
ATOM 1535 O O . LEU A 1 195 ? 4.291 11.241 7.696 1.00 87.25 195 LEU A O 1
ATOM 1539 N N . ARG A 1 196 ? 2.643 12.614 8.332 1.00 89.69 196 ARG A N 1
ATOM 1540 C CA . ARG A 1 196 ? 2.814 12.310 9.756 1.00 89.69 196 ARG A CA 1
ATOM 1541 C C . ARG A 1 196 ? 2.246 10.922 10.042 1.00 89.69 196 ARG A C 1
ATOM 1543 O O . ARG A 1 196 ? 1.038 10.789 10.174 1.00 89.69 196 ARG A O 1
ATOM 1550 N N . VAL A 1 197 ? 3.106 9.928 10.229 1.00 89.94 197 VAL A N 1
ATOM 1551 C CA . VAL A 1 197 ? 2.712 8.518 10.441 1.00 89.94 197 VAL A CA 1
ATOM 1552 C C . VAL A 1 197 ? 1.693 8.283 11.569 1.00 89.94 197 VAL A C 1
ATOM 1554 O O . VAL A 1 197 ? 0.917 7.339 11.511 1.00 89.94 197 VAL A O 1
ATOM 1557 N N . ALA A 1 198 ? 1.635 9.162 12.579 1.00 92.38 198 ALA A N 1
ATOM 1558 C CA . ALA A 1 198 ? 0.644 9.086 13.661 1.00 92.38 198 ALA A CA 1
ATOM 1559 C C . ALA A 1 198 ? -0.812 9.280 13.194 1.00 92.38 198 ALA A C 1
ATOM 1561 O O . ALA A 1 198 ? -1.748 8.912 13.895 1.00 92.38 198 ALA A O 1
ATOM 1562 N N . ASN A 1 199 ? -0.993 9.880 12.018 1.00 93.56 199 ASN A N 1
ATOM 1563 C CA . ASN A 1 199 ? -2.287 10.128 11.394 1.00 93.56 199 ASN A CA 1
ATOM 1564 C C . ASN A 1 199 ? -2.733 8.965 10.487 1.00 93.56 199 ASN A C 1
ATOM 1566 O O . ASN A 1 199 ? -3.773 9.069 9.831 1.00 93.56 199 ASN A O 1
ATOM 1570 N N . GLU A 1 200 ? -1.939 7.897 10.387 1.00 94.94 200 GLU A N 1
ATOM 1571 C CA . GLU A 1 200 ? -2.297 6.708 9.624 1.00 94.94 200 GLU A CA 1
ATOM 1572 C C . GLU A 1 200 ? -3.078 5.717 10.490 1.00 94.94 200 GLU A C 1
ATOM 1574 O O . GLU A 1 200 ? -2.640 5.297 11.566 1.00 94.94 200 GLU A O 1
ATOM 1579 N N . VAL A 1 201 ? -4.240 5.319 9.984 1.00 96.25 201 VAL A N 1
ATOM 1580 C CA . VAL A 1 201 ? -5.182 4.406 10.625 1.00 96.25 201 VAL A CA 1
ATOM 1581 C C . VAL A 1 201 ? -5.385 3.208 9.714 1.00 96.25 201 VAL A C 1
ATOM 1583 O O . VAL A 1 201 ? -5.700 3.368 8.536 1.00 96.25 201 VAL A O 1
ATOM 1586 N N . ARG A 1 202 ? -5.248 2.007 10.265 1.00 97.94 202 ARG A N 1
ATOM 1587 C CA . ARG A 1 202 ? -5.625 0.761 9.604 1.00 97.94 202 ARG A CA 1
ATOM 1588 C C . ARG A 1 202 ? -7.051 0.399 9.989 1.00 97.94 202 ARG A C 1
ATOM 1590 O O . ARG A 1 202 ? -7.387 0.405 11.171 1.00 97.94 202 ARG A O 1
ATOM 1597 N N . VAL A 1 203 ? -7.880 0.075 9.004 1.00 97.88 203 VAL A N 1
ATOM 1598 C CA . VAL A 1 203 ? -9.304 -0.225 9.172 1.00 97.88 203 VAL A CA 1
ATOM 1599 C C . VAL A 1 203 ? -9.612 -1.586 8.562 1.00 97.88 203 VAL A C 1
ATOM 1601 O O . VAL A 1 203 ? -9.282 -1.854 7.410 1.00 97.88 203 VAL A O 1
ATOM 1604 N N . PHE A 1 204 ? -10.279 -2.436 9.331 1.00 97.25 204 PHE A N 1
ATOM 1605 C CA . PHE A 1 204 ? -10.685 -3.777 8.928 1.00 97.25 204 PHE A CA 1
ATOM 1606 C C . PHE A 1 204 ? -12.163 -3.758 8.566 1.00 97.25 204 PHE A C 1
ATOM 1608 O O . PHE A 1 204 ? -13.004 -3.378 9.385 1.00 97.25 204 PHE A O 1
ATOM 1615 N N . VAL A 1 205 ? -12.484 -4.170 7.344 1.00 95.50 205 VAL A N 1
ATOM 1616 C CA . VAL A 1 205 ? -13.847 -4.200 6.815 1.00 95.50 205 VAL A CA 1
ATOM 1617 C C . VAL A 1 205 ? -14.244 -5.631 6.521 1.00 95.50 205 VAL A C 1
ATOM 1619 O O . VAL A 1 205 ? -13.482 -6.375 5.907 1.00 95.50 205 VAL A O 1
ATOM 1622 N N . LYS A 1 206 ? -15.455 -6.003 6.931 1.00 92.44 206 LYS A N 1
ATOM 1623 C CA . LYS A 1 206 ? -16.079 -7.272 6.564 1.00 92.44 206 LYS A CA 1
ATOM 1624 C C . LYS A 1 206 ? -17.598 -7.126 6.548 1.00 92.44 206 LYS A C 1
ATOM 1626 O O . LYS A 1 206 ? -18.157 -6.414 7.383 1.00 92.44 206 LYS A O 1
ATOM 1631 N N . ASP A 1 207 ? -18.248 -7.771 5.583 1.00 89.56 207 ASP A N 1
ATOM 1632 C CA . ASP A 1 207 ? -19.700 -7.748 5.370 1.00 89.56 207 ASP A CA 1
ATOM 1633 C C . ASP A 1 207 ? -20.262 -6.315 5.272 1.00 89.56 207 ASP A C 1
ATOM 1635 O O . ASP A 1 207 ? -21.301 -5.978 5.852 1.00 89.56 207 ASP A O 1
ATOM 1639 N N . GLY A 1 208 ? -19.527 -5.437 4.577 1.00 86.00 208 GLY A N 1
ATOM 1640 C CA . GLY A 1 208 ? -19.917 -4.040 4.368 1.00 86.00 208 GLY A CA 1
ATOM 1641 C C . GLY A 1 208 ? -19.899 -3.176 5.628 1.00 86.00 208 GLY A C 1
ATOM 1642 O O . GLY A 1 208 ? -20.614 -2.176 5.694 1.00 86.00 208 GLY A O 1
ATOM 1643 N N . LYS A 1 209 ? -19.135 -3.557 6.658 1.00 90.62 209 LYS A N 1
ATOM 1644 C CA . LYS A 1 209 ? -19.047 -2.828 7.930 1.00 90.62 209 LYS A CA 1
ATOM 1645 C C . LYS A 1 209 ? -17.609 -2.690 8.400 1.00 90.62 209 LYS A C 1
ATOM 1647 O O . LYS A 1 209 ? -16.789 -3.582 8.205 1.00 90.62 209 LYS A O 1
ATOM 1652 N N . VAL A 1 210 ? -17.332 -1.580 9.080 1.00 95.69 210 VAL A N 1
ATOM 1653 C CA . VAL A 1 210 ? -16.079 -1.388 9.817 1.00 95.69 210 VAL A CA 1
ATOM 1654 C C . VAL A 1 210 ? -16.101 -2.284 11.052 1.00 95.69 210 VAL A C 1
ATOM 1656 O O . VAL A 1 210 ? -16.900 -2.067 11.963 1.00 95.69 210 VAL A O 1
ATOM 1659 N N . LEU A 1 211 ? -15.239 -3.295 11.059 1.00 94.62 211 LEU A N 1
ATOM 1660 C CA . LEU A 1 211 ? -15.147 -4.291 12.120 1.00 94.62 211 LEU A CA 1
ATOM 1661 C C . LEU A 1 211 ? -14.197 -3.859 13.236 1.00 94.62 211 LEU A C 1
ATOM 1663 O O . LEU A 1 211 ? -14.509 -4.020 14.413 1.00 94.62 211 LEU A O 1
ATOM 1667 N N . ALA A 1 212 ? -13.037 -3.339 12.843 1.00 96.25 212 ALA A N 1
ATOM 1668 C CA . ALA A 1 212 ? -11.957 -2.946 13.734 1.00 96.25 212 ALA A CA 1
ATOM 1669 C C . ALA A 1 212 ? -11.167 -1.780 13.126 1.00 96.25 212 ALA A C 1
ATOM 1671 O O . ALA A 1 212 ? -11.146 -1.617 11.903 1.00 96.25 212 ALA A O 1
ATOM 1672 N N . MET A 1 213 ? -10.491 -0.984 13.956 1.00 97.50 213 MET A N 1
ATOM 1673 C CA . MET A 1 213 ? -9.487 -0.031 13.481 1.00 97.50 213 MET A CA 1
ATOM 1674 C C . MET A 1 213 ? -8.387 0.199 14.521 1.00 97.50 213 MET A C 1
ATOM 1676 O O . MET A 1 213 ? -8.639 0.169 15.725 1.00 97.50 213 MET A O 1
ATOM 1680 N N . CYS A 1 214 ? -7.163 0.445 14.066 1.00 97.75 214 CYS A N 1
ATOM 1681 C CA . CYS A 1 214 ? -6.026 0.756 14.929 1.00 97.75 214 CYS A CA 1
ATOM 1682 C C . CYS A 1 214 ? -5.083 1.777 14.295 1.00 97.75 214 CYS A C 1
ATOM 1684 O O . CYS A 1 214 ? -5.151 2.043 13.095 1.00 97.75 214 CYS A O 1
ATOM 1686 N N . GLN A 1 215 ? -4.150 2.314 15.084 1.00 96.25 215 GLN A N 1
ATOM 1687 C CA . GLN A 1 215 ? -3.021 3.054 14.513 1.00 96.25 215 GLN A CA 1
ATOM 1688 C C . GLN A 1 215 ? -2.217 2.132 13.591 1.00 96.25 215 GLN A C 1
ATOM 1690 O O . GLN A 1 215 ? -2.061 0.940 13.870 1.00 96.25 215 GLN A O 1
ATOM 1695 N N . ARG A 1 216 ? -1.716 2.674 12.480 1.00 94.94 216 ARG A N 1
ATOM 1696 C CA . ARG A 1 216 ? -1.018 1.878 11.465 1.00 94.94 216 ARG A CA 1
ATOM 1697 C C . ARG A 1 216 ? 0.359 1.388 11.915 1.00 94.94 216 ARG A C 1
ATOM 1699 O O . ARG A 1 216 ? 0.751 0.283 11.544 1.00 94.94 216 ARG A O 1
ATOM 1706 N N . GLN A 1 217 ? 1.088 2.217 12.661 1.00 90.75 217 GLN A N 1
ATOM 1707 C CA . GLN A 1 217 ? 2.409 1.891 13.206 1.00 90.75 217 GLN A CA 1
ATOM 1708 C C . GLN A 1 217 ? 2.233 1.289 14.597 1.00 90.75 217 GLN A C 1
ATOM 1710 O O . GLN A 1 217 ? 2.042 2.024 15.562 1.00 90.75 217 GLN A O 1
ATOM 1715 N N . SER A 1 218 ? 2.219 -0.036 14.708 1.00 90.44 218 SER A N 1
ATOM 1716 C CA . SER A 1 218 ? 2.003 -0.748 15.976 1.00 90.44 218 SER A CA 1
ATOM 1717 C C . SER A 1 218 ? 3.217 -0.717 16.913 1.00 90.44 218 SER A C 1
ATOM 1719 O O . SER A 1 218 ? 3.070 -0.993 18.100 1.00 90.44 218 SER A O 1
ATOM 1721 N N . ASP A 1 219 ? 4.391 -0.335 16.414 1.00 86.62 219 ASP A N 1
ATOM 1722 C CA . ASP A 1 219 ? 5.665 -0.274 17.136 1.00 86.62 219 ASP A CA 1
ATOM 1723 C C . ASP A 1 219 ? 6.069 1.156 17.541 1.00 86.62 219 ASP A C 1
ATOM 1725 O O . ASP A 1 219 ? 7.225 1.416 17.868 1.00 86.62 219 ASP A O 1
ATOM 1729 N N . VAL A 1 220 ? 5.130 2.108 17.537 1.00 89.75 220 VAL A N 1
ATOM 1730 C CA . VAL A 1 220 ? 5.394 3.495 17.943 1.00 89.75 220 VAL A CA 1
ATOM 1731 C C . VAL A 1 220 ? 4.314 4.000 18.895 1.00 89.75 220 VAL A C 1
ATOM 1733 O O . VAL A 1 220 ? 3.120 3.926 18.616 1.00 89.75 220 VAL A O 1
ATOM 1736 N N . PHE A 1 221 ? 4.729 4.581 20.019 1.00 93.06 221 PHE A N 1
ATOM 1737 C CA . PHE A 1 221 ? 3.826 5.271 20.935 1.00 93.06 221 PHE A CA 1
ATOM 1738 C C . PHE A 1 221 ? 3.571 6.707 20.468 1.00 93.06 221 PHE A C 1
ATOM 1740 O O . PHE A 1 221 ? 4.502 7.492 20.267 1.00 93.06 221 PHE A O 1
ATOM 1747 N N . PHE A 1 222 ? 2.298 7.086 20.362 1.00 93.25 222 PHE A N 1
ATOM 1748 C CA . PHE A 1 222 ? 1.886 8.442 20.016 1.00 93.25 222 PHE A CA 1
ATOM 1749 C C . PHE A 1 222 ? 1.037 9.041 21.140 1.00 93.25 222 PHE A C 1
ATOM 1751 O O . PHE A 1 222 ? -0.175 8.872 21.157 1.00 93.25 222 PHE A O 1
ATOM 1758 N N . ALA A 1 223 ? 1.664 9.798 22.047 1.00 93.12 223 ALA A N 1
ATOM 1759 C CA . ALA A 1 223 ? 1.002 10.335 23.245 1.00 93.12 223 ALA A CA 1
ATOM 1760 C C . ALA A 1 223 ? -0.320 11.081 22.968 1.00 93.12 223 ALA A C 1
ATOM 1762 O O . ALA A 1 223 ? -1.295 10.888 23.682 1.00 93.12 223 ALA A O 1
ATOM 1763 N N . HIS A 1 224 ? -0.373 11.880 21.897 1.00 91.12 224 HIS A N 1
ATOM 1764 C CA . HIS A 1 224 ? -1.576 12.625 21.508 1.00 91.12 224 HIS A CA 1
ATOM 1765 C C . HIS A 1 224 ? -2.760 11.729 21.108 1.00 91.12 224 HIS A C 1
ATOM 1767 O O . HIS A 1 224 ? -3.894 12.177 21.175 1.00 91.12 224 HIS A O 1
ATOM 1773 N N . LEU A 1 225 ? -2.543 10.466 20.722 1.00 93.12 225 LEU A N 1
ATOM 1774 C CA . LEU A 1 225 ? -3.643 9.533 20.446 1.00 93.12 225 LEU A CA 1
ATOM 1775 C C . LEU A 1 225 ? -4.365 9.064 21.723 1.00 93.12 225 LEU A C 1
ATOM 1777 O O . LEU A 1 225 ? -5.443 8.481 21.620 1.00 93.12 225 LEU A O 1
ATOM 1781 N N . LEU A 1 226 ? -3.801 9.326 22.910 1.00 93.75 226 LEU A N 1
ATOM 1782 C CA . LEU A 1 226 ? -4.476 9.115 24.197 1.00 93.75 226 LEU A CA 1
ATOM 1783 C C . LEU A 1 226 ? -5.434 10.257 24.562 1.00 93.75 226 LEU A C 1
ATOM 1785 O O . LEU A 1 226 ? -6.266 10.091 25.450 1.00 93.75 226 LEU A O 1
ATOM 1789 N N . GLU A 1 227 ? -5.326 11.409 23.897 1.00 93.25 227 GLU A N 1
ATOM 1790 C CA . GLU A 1 227 ? -6.246 12.535 24.068 1.00 93.25 227 GLU A CA 1
ATOM 1791 C C . GLU A 1 227 ? -7.565 12.198 23.349 1.00 93.25 227 GLU A C 1
ATOM 1793 O O . GLU A 1 227 ? -7.716 12.393 22.138 1.00 93.25 227 GLU A O 1
ATOM 1798 N N . GLU A 1 228 ? -8.500 11.586 24.083 1.00 91.50 228 GLU A N 1
ATOM 1799 C CA . GLU A 1 228 ? -9.722 11.011 23.508 1.00 91.50 228 GLU A CA 1
ATOM 1800 C C . GLU A 1 228 ? -10.600 12.061 22.824 1.00 91.50 228 GLU A C 1
ATOM 1802 O O . GLU A 1 228 ? -11.022 11.863 21.685 1.00 91.50 228 GLU A O 1
ATOM 1807 N N . GLU A 1 229 ? -10.860 13.186 23.491 1.00 91.44 229 GLU A N 1
ATOM 1808 C CA . GLU A 1 229 ? -11.769 14.221 22.992 1.00 91.44 229 GLU A CA 1
ATOM 1809 C C . GLU A 1 229 ? -11.138 15.051 21.866 1.00 91.44 229 GLU A C 1
ATOM 1811 O O . GLU A 1 229 ? -11.813 15.402 20.896 1.00 91.44 229 GLU A O 1
ATOM 1816 N N . GLU A 1 230 ? -9.842 15.343 21.963 1.00 89.50 230 GLU A N 1
ATOM 1817 C CA . GLU A 1 230 ? -9.132 16.214 21.030 1.00 89.50 230 GLU A CA 1
ATOM 1818 C C . GLU A 1 230 ? -8.663 15.490 19.764 1.00 89.50 230 GLU A C 1
ATOM 1820 O O . GLU A 1 230 ? -8.644 16.092 18.684 1.00 89.50 230 GLU A O 1
ATOM 1825 N N . TRP A 1 231 ? -8.292 14.211 19.875 1.00 90.06 231 TRP A N 1
ATOM 1826 C CA . TRP A 1 231 ? -7.649 13.468 18.789 1.00 90.06 231 TRP A CA 1
ATOM 1827 C C . TRP A 1 231 ? -8.346 12.159 18.441 1.00 90.06 231 TRP A C 1
ATOM 1829 O O . TRP A 1 231 ? -8.714 11.978 17.274 1.00 90.06 231 TRP A O 1
ATOM 1839 N N . ARG A 1 232 ? -8.534 11.245 19.403 1.00 92.06 232 ARG A N 1
ATOM 1840 C CA . ARG A 1 232 ? -8.983 9.875 19.090 1.00 92.06 232 ARG A CA 1
ATOM 1841 C C . ARG A 1 232 ? -10.417 9.844 18.568 1.00 92.06 232 ARG A C 1
ATOM 1843 O O . ARG A 1 232 ? -10.639 9.364 17.456 1.00 92.06 232 ARG A O 1
ATOM 1850 N N . HIS A 1 233 ? -11.374 10.412 19.301 1.00 93.25 233 HIS A N 1
ATOM 1851 C CA . HIS A 1 233 ? -12.779 10.445 18.887 1.00 93.25 233 HIS A CA 1
ATOM 1852 C C . HIS A 1 233 ? -12.977 11.202 17.562 1.00 93.25 233 HIS A C 1
ATOM 1854 O O . HIS A 1 233 ? -13.583 10.625 16.656 1.00 93.25 233 HIS A O 1
ATOM 1860 N N . PRO A 1 234 ? -12.408 12.411 17.348 1.00 92.94 234 PRO A N 1
ATOM 1861 C CA . PRO A 1 234 ? -12.511 13.087 16.052 1.00 92.94 234 PRO A CA 1
ATOM 1862 C C . PRO A 1 234 ? -11.930 12.283 14.883 1.00 92.94 234 PRO A C 1
ATOM 1864 O O . PRO A 1 234 ? -12.426 12.377 13.758 1.00 92.94 234 PRO A O 1
ATOM 1867 N N . MET A 1 235 ? -10.868 11.505 15.111 1.00 93.12 235 MET A N 1
ATOM 1868 C CA . MET A 1 235 ? -10.292 10.636 14.085 1.00 93.12 235 MET A CA 1
ATOM 1869 C C . MET A 1 235 ? -11.224 9.465 13.756 1.00 93.12 235 MET A C 1
ATOM 1871 O O . MET A 1 235 ? -11.527 9.247 12.582 1.00 93.12 235 MET A O 1
ATOM 1875 N N . VAL A 1 236 ? -11.741 8.776 14.774 1.00 94.69 236 VAL A N 1
ATOM 1876 C CA . VAL A 1 236 ? -12.693 7.658 14.641 1.00 94.69 236 VAL A CA 1
ATOM 1877 C C . VAL A 1 236 ? -13.971 8.093 13.925 1.00 94.69 236 VAL A C 1
ATOM 1879 O O . VAL A 1 236 ? -14.401 7.439 12.973 1.00 94.69 236 VAL A O 1
ATOM 1882 N N . GLU A 1 237 ? -14.554 9.230 14.313 1.00 93.94 237 GLU A N 1
ATOM 1883 C CA . GLU A 1 237 ? -15.749 9.782 13.664 1.00 93.94 237 GLU A CA 1
ATOM 1884 C C . GLU A 1 237 ? -15.518 10.046 12.172 1.00 93.94 237 GLU A C 1
ATOM 1886 O O . GLU A 1 237 ? -16.363 9.717 11.333 1.00 93.94 237 GLU A O 1
ATOM 1891 N N . LYS A 1 238 ? -14.356 10.605 11.812 1.00 93.88 238 LYS A N 1
ATOM 1892 C CA . LYS A 1 238 ? -13.998 10.860 10.411 1.00 93.88 238 LYS A CA 1
ATOM 1893 C C . LYS A 1 238 ? -13.803 9.583 9.616 1.00 93.88 238 LYS A C 1
ATOM 1895 O O . LYS A 1 238 ? -14.233 9.543 8.464 1.00 9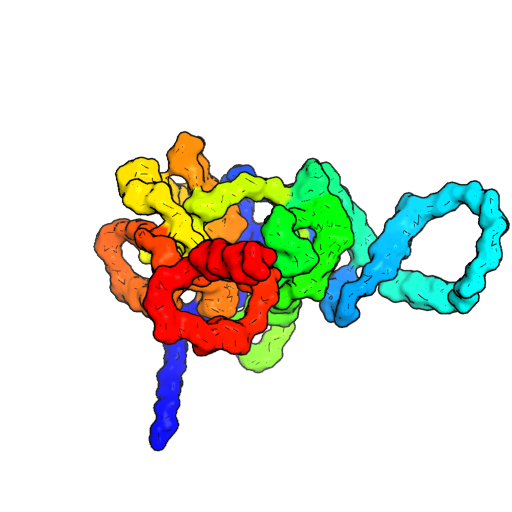3.88 238 LYS A O 1
ATOM 1900 N N . VAL A 1 239 ? -13.170 8.572 10.206 1.00 95.38 239 VAL A N 1
ATOM 1901 C CA . VAL A 1 239 ? -13.006 7.261 9.573 1.00 95.38 239 VAL A CA 1
ATOM 1902 C C . VAL A 1 239 ? -14.377 6.663 9.288 1.00 95.38 239 VAL A C 1
ATOM 1904 O O . VAL A 1 239 ? -14.678 6.404 8.128 1.00 95.38 239 VAL A O 1
ATOM 1907 N N . HIS A 1 240 ? -15.251 6.532 10.290 1.00 95.38 240 HIS A N 1
ATOM 1908 C CA . HIS A 1 240 ? -16.595 5.971 10.090 1.00 95.38 240 HIS A CA 1
ATOM 1909 C C . HIS A 1 240 ? -17.398 6.735 9.041 1.00 95.38 240 HIS A C 1
ATOM 1911 O O . HIS A 1 240 ? -17.989 6.120 8.151 1.00 95.38 240 HIS A O 1
ATOM 1917 N N . LYS A 1 241 ? -17.373 8.071 9.097 1.00 94.31 241 LYS A N 1
ATOM 1918 C CA . LYS A 1 241 ? -18.045 8.917 8.110 1.00 94.31 241 LYS A CA 1
ATOM 1919 C C . LYS A 1 241 ? -17.513 8.672 6.698 1.00 94.31 241 LYS A C 1
ATOM 1921 O O . LYS A 1 241 ? -18.299 8.441 5.784 1.00 94.31 241 LYS A O 1
ATOM 1926 N N . PHE A 1 242 ? -16.193 8.694 6.514 1.00 94.38 242 PHE A N 1
ATOM 1927 C CA . PHE A 1 242 ? -15.573 8.450 5.212 1.00 94.38 242 PHE A CA 1
ATOM 1928 C C . PHE A 1 242 ? -15.894 7.047 4.687 1.00 94.38 242 PHE A C 1
ATOM 1930 O O . PHE A 1 242 ? -16.266 6.897 3.524 1.00 94.38 242 PHE A O 1
ATOM 1937 N N . MET A 1 243 ? -15.808 6.030 5.547 1.00 94.62 243 MET A N 1
ATOM 1938 C CA . MET A 1 243 ? -16.100 4.652 5.170 1.00 94.62 243 MET A CA 1
ATOM 1939 C C . MET A 1 243 ? -17.543 4.510 4.679 1.00 94.62 243 MET A C 1
ATOM 1941 O O . MET A 1 243 ? -17.760 4.017 3.571 1.00 94.62 243 MET A O 1
ATOM 1945 N N . GLY A 1 244 ? -18.511 5.013 5.451 1.00 94.19 244 GLY A N 1
ATOM 1946 C CA . GLY A 1 244 ? -19.932 4.956 5.108 1.00 94.19 244 GLY A CA 1
ATOM 1947 C C . GLY A 1 244 ? -20.314 5.766 3.869 1.00 94.19 244 GLY A C 1
ATOM 1948 O O . GLY A 1 244 ? -21.112 5.301 3.065 1.00 94.19 244 GLY A O 1
ATOM 1949 N N . GLU A 1 245 ? -19.747 6.961 3.692 1.00 92.81 245 GLU A N 1
ATOM 1950 C CA . GLU A 1 245 ? -20.138 7.865 2.602 1.00 92.81 245 GLU A CA 1
ATOM 1951 C C . GLU A 1 245 ? -19.385 7.615 1.287 1.00 92.81 245 GLU A C 1
ATOM 1953 O O . GLU A 1 245 ? -19.864 8.027 0.229 1.00 92.81 245 GLU A O 1
ATOM 1958 N N . ARG A 1 246 ? -18.175 7.036 1.330 1.00 92.25 246 ARG A N 1
ATOM 1959 C CA . ARG A 1 246 ? -17.243 7.050 0.185 1.00 92.25 246 ARG A CA 1
ATOM 1960 C C . ARG A 1 246 ? -16.544 5.732 -0.121 1.00 92.25 246 ARG A C 1
ATOM 1962 O O . ARG A 1 246 ? -16.085 5.592 -1.252 1.00 92.25 246 ARG A O 1
ATOM 1969 N N . MET A 1 247 ? -16.426 4.810 0.835 1.00 93.56 247 MET A N 1
ATOM 1970 C CA . MET A 1 247 ? -15.630 3.588 0.656 1.00 93.56 247 MET A CA 1
ATOM 1971 C C . MET A 1 247 ? -16.498 2.347 0.449 1.00 93.56 247 MET A C 1
ATOM 1973 O O . MET A 1 247 ? -16.306 1.632 -0.529 1.00 93.56 247 MET A O 1
ATOM 1977 N N . LEU A 1 248 ? -17.441 2.089 1.361 1.00 94.50 248 LEU A N 1
ATOM 1978 C CA . LEU A 1 248 ? -18.115 0.791 1.458 1.00 94.50 248 LEU A CA 1
ATOM 1979 C C . LEU A 1 248 ? -18.917 0.461 0.192 1.00 94.50 248 LEU A C 1
ATOM 1981 O O . LEU A 1 248 ? -18.618 -0.532 -0.459 1.00 94.50 248 LEU A O 1
ATOM 1985 N N . GLU A 1 249 ? -19.857 1.317 -0.218 1.00 94.62 249 GLU A N 1
ATOM 1986 C CA . GLU A 1 249 ? -20.687 1.062 -1.408 1.00 94.62 249 GLU A CA 1
ATOM 1987 C C . GLU A 1 249 ? -19.849 0.848 -2.695 1.00 94.62 249 GLU A C 1
ATOM 1989 O O . GLU A 1 249 ? -20.068 -0.160 -3.375 1.00 94.62 249 GLU A O 1
ATOM 1994 N N . PRO A 1 250 ? -18.852 1.698 -3.039 1.00 94.00 250 PRO A N 1
ATOM 1995 C CA . PRO A 1 250 ? -18.001 1.454 -4.206 1.00 94.00 250 PRO A CA 1
ATOM 1996 C C . PRO A 1 250 ? -17.236 0.127 -4.179 1.00 94.00 250 PRO A C 1
ATOM 1998 O O . PRO A 1 250 ? -17.121 -0.513 -5.225 1.00 94.00 250 PRO A O 1
ATOM 2001 N N . MET A 1 251 ? -16.724 -0.308 -3.024 1.00 94.69 251 MET A N 1
ATOM 2002 C CA . MET A 1 251 ? -16.013 -1.591 -2.917 1.00 94.69 251 MET A CA 1
ATOM 2003 C C . MET A 1 251 ? -16.972 -2.782 -3.047 1.00 94.69 251 MET A C 1
ATOM 2005 O O . MET A 1 251 ? -16.705 -3.716 -3.803 1.00 94.69 251 MET A O 1
ATOM 2009 N N . GLN A 1 252 ? -18.145 -2.711 -2.414 1.00 93.62 252 GLN A N 1
ATOM 2010 C CA . GLN A 1 252 ? -19.170 -3.754 -2.528 1.00 93.62 252 GLN A CA 1
ATOM 2011 C C . GLN A 1 252 ? -19.696 -3.903 -3.958 1.00 93.62 252 GLN A C 1
ATOM 2013 O O . GLN A 1 252 ? -20.000 -5.010 -4.398 1.00 93.62 252 GLN A O 1
ATOM 2018 N N . SER A 1 253 ? -19.747 -2.809 -4.727 1.00 92.56 253 SER A N 1
ATOM 2019 C CA . SER A 1 253 ? -20.173 -2.843 -6.133 1.00 92.56 253 SER A CA 1
ATOM 2020 C C . SER A 1 253 ? -19.291 -3.722 -7.031 1.00 92.56 253 SER A C 1
ATOM 2022 O O . SER A 1 253 ? -19.733 -4.132 -8.104 1.00 92.56 253 SER A O 1
ATOM 2024 N N . VAL A 1 254 ? -18.067 -4.037 -6.589 1.00 91.56 254 VAL A N 1
ATOM 2025 C CA . VAL A 1 254 ? -17.141 -4.952 -7.271 1.00 91.56 254 VAL A CA 1
ATOM 2026 C C . VAL A 1 254 ? -16.915 -6.261 -6.521 1.00 91.56 254 VAL A C 1
ATOM 2028 O O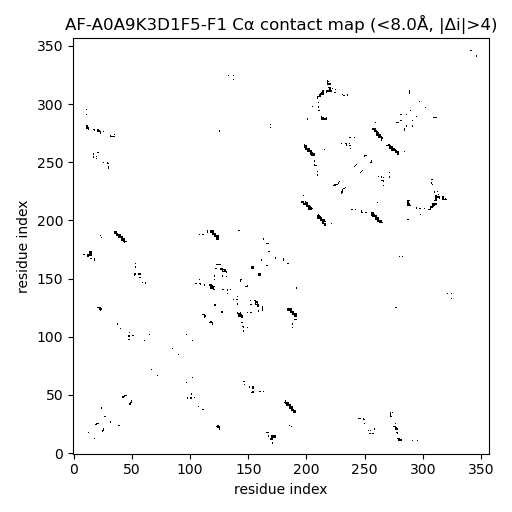 . VAL A 1 254 ? -15.971 -6.982 -6.823 1.00 91.56 254 VAL A O 1
ATOM 2031 N N . GLY A 1 255 ? -17.799 -6.587 -5.576 1.00 90.25 255 GLY A N 1
ATOM 2032 C CA . GLY A 1 255 ? -17.760 -7.844 -4.831 1.00 90.25 255 GLY A CA 1
ATOM 2033 C C . GLY A 1 255 ? -16.685 -7.904 -3.746 1.00 90.25 255 GLY A C 1
ATOM 2034 O O . GLY A 1 255 ? -16.398 -8.990 -3.255 1.00 90.25 255 GLY A O 1
ATOM 2035 N N . LEU A 1 256 ? -16.091 -6.767 -3.363 1.00 94.00 256 LEU A N 1
ATOM 2036 C CA . LEU A 1 256 ? -15.110 -6.705 -2.281 1.00 94.00 256 LEU A CA 1
ATOM 2037 C C . LEU A 1 256 ? -15.810 -6.383 -0.952 1.00 94.00 256 LEU A C 1
ATOM 2039 O O . LEU A 1 256 ? -15.885 -5.229 -0.527 1.00 94.00 256 LEU A O 1
ATOM 2043 N N . ASP A 1 257 ? -16.345 -7.420 -0.304 1.00 90.25 257 ASP A N 1
ATOM 2044 C CA . ASP A 1 257 ? -17.070 -7.304 0.972 1.00 90.25 257 ASP A CA 1
ATOM 2045 C C . ASP A 1 257 ? -16.163 -7.393 2.209 1.00 90.25 257 ASP A C 1
ATOM 2047 O O . ASP A 1 257 ? -16.576 -6.989 3.303 1.00 90.25 257 ASP A O 1
ATOM 2051 N N . LYS A 1 258 ? -14.929 -7.892 2.054 1.00 93.81 258 LYS A N 1
ATOM 2052 C CA . LYS A 1 258 ? -13.910 -7.950 3.111 1.00 93.81 258 LYS A CA 1
ATOM 2053 C C . LYS A 1 258 ? -12.554 -7.461 2.609 1.00 93.81 258 LYS A C 1
ATOM 2055 O O . LYS A 1 258 ? -12.064 -7.910 1.580 1.00 93.81 258 LYS A O 1
ATOM 2060 N N . PHE A 1 259 ? -11.948 -6.535 3.341 1.00 96.06 259 PHE A N 1
ATOM 2061 C CA . PHE A 1 259 ? -10.645 -5.960 3.008 1.00 96.06 259 PHE A CA 1
ATOM 2062 C C . PHE A 1 259 ? -10.068 -5.209 4.209 1.00 96.06 259 PHE A C 1
ATOM 2064 O O . PHE A 1 259 ? -10.767 -4.911 5.181 1.00 96.06 259 PHE A O 1
ATOM 2071 N N . VAL A 1 260 ? -8.786 -4.877 4.131 1.00 97.19 260 VAL A N 1
ATOM 2072 C CA . VAL A 1 260 ? -8.104 -3.999 5.084 1.00 97.19 260 VAL A CA 1
ATOM 2073 C C . VAL A 1 260 ? -7.702 -2.736 4.341 1.00 97.19 260 VAL A C 1
ATOM 2075 O O . VAL A 1 260 ? -7.066 -2.827 3.298 1.00 97.19 260 VAL A O 1
ATOM 2078 N N . CYS A 1 261 ? -8.054 -1.551 4.829 1.00 95.56 261 CYS A N 1
ATOM 2079 C CA . CYS A 1 261 ? -7.604 -0.304 4.214 1.00 95.56 261 CYS A CA 1
ATOM 2080 C C . CYS A 1 261 ? -6.775 0.537 5.178 1.00 95.56 261 CYS A C 1
ATOM 2082 O O . CYS A 1 261 ? -7.063 0.626 6.371 1.00 95.56 261 CYS A O 1
ATOM 2084 N N . ASP A 1 262 ? -5.746 1.173 4.630 1.00 96.06 262 ASP A N 1
ATOM 2085 C CA . ASP A 1 262 ? -4.905 2.122 5.342 1.00 96.06 262 ASP A CA 1
ATOM 2086 C C . ASP A 1 262 ? -5.346 3.532 4.938 1.00 96.06 262 ASP A C 1
ATOM 2088 O O . ASP A 1 262 ? -5.415 3.867 3.752 1.00 96.06 262 ASP A O 1
ATOM 2092 N N . LEU A 1 263 ? -5.688 4.361 5.920 1.00 95.50 263 LEU A N 1
ATOM 2093 C CA . LEU A 1 263 ? -6.216 5.709 5.740 1.00 95.50 263 LEU A CA 1
ATOM 2094 C C . LEU A 1 263 ? -5.291 6.728 6.399 1.00 95.50 263 LEU A C 1
ATOM 2096 O O . LEU A 1 263 ? -4.881 6.551 7.539 1.00 95.50 263 LEU A O 1
ATOM 2100 N N . TYR A 1 264 ? -5.044 7.847 5.729 1.00 94.31 264 TYR A N 1
ATOM 2101 C CA . TYR A 1 264 ? -4.427 9.022 6.331 1.00 94.31 264 TYR A CA 1
ATOM 2102 C C . TYR A 1 264 ? -5.507 10.031 6.705 1.00 94.31 264 TYR A C 1
ATOM 2104 O O . TYR A 1 264 ? -6.236 10.531 5.839 1.00 94.31 264 TYR A O 1
ATOM 2112 N N . VAL A 1 265 ? -5.612 10.339 7.996 1.00 93.19 265 VAL A N 1
ATOM 2113 C CA . VAL A 1 265 ? -6.672 11.179 8.555 1.00 93.19 265 VAL A CA 1
ATOM 2114 C C . VAL A 1 265 ? -6.071 12.453 9.120 1.00 93.19 265 VAL A C 1
ATOM 2116 O O . VAL A 1 265 ? -5.168 12.422 9.943 1.00 93.19 265 VAL A O 1
ATOM 2119 N N . THR A 1 266 ? -6.602 13.608 8.726 1.00 86.81 266 THR A N 1
ATOM 2120 C CA . THR A 1 266 ? -6.213 14.890 9.329 1.00 86.81 266 THR A CA 1
ATOM 2121 C C . THR A 1 266 ? -7.350 15.446 10.191 1.00 86.81 266 THR A C 1
ATOM 2123 O O . THR A 1 266 ? -8.282 16.084 9.677 1.00 86.81 266 THR A O 1
ATOM 2126 N N . PRO A 1 267 ? -7.319 15.244 11.524 1.00 70.50 267 PRO A N 1
ATOM 2127 C CA . PRO A 1 267 ? -8.354 15.757 12.422 1.00 70.50 267 PRO A CA 1
ATOM 2128 C C . PRO A 1 267 ? -8.549 17.278 12.309 1.00 70.50 267 PRO A C 1
ATOM 2130 O O . PRO A 1 267 ? -9.681 17.741 12.194 1.00 70.50 267 PRO A O 1
ATOM 2133 N N . GLY A 1 268 ? -7.470 18.055 12.181 1.00 72.12 268 GLY A N 1
ATOM 2134 C CA . GLY A 1 268 ? -7.563 19.516 12.052 1.00 72.12 268 GLY A CA 1
ATOM 2135 C C . GLY A 1 268 ? -7.970 20.045 10.667 1.00 72.12 268 GLY A C 1
ATOM 2136 O O . GLY A 1 268 ? -8.613 21.085 10.584 1.00 72.12 268 GLY A O 1
ATOM 2137 N N . GLN A 1 269 ? -7.614 19.356 9.573 1.00 68.19 269 GLN A N 1
ATOM 2138 C CA . GLN A 1 269 ? -7.786 19.879 8.201 1.00 68.19 269 GLN A CA 1
ATOM 2139 C C . GLN A 1 269 ? -9.001 19.310 7.455 1.00 68.19 269 GLN A C 1
ATOM 2141 O O . GLN A 1 269 ? -9.384 19.839 6.414 1.00 68.19 269 GLN A O 1
ATOM 2146 N N . GLY A 1 270 ? -9.637 18.261 7.981 1.00 69.12 270 GLY A N 1
ATOM 2147 C CA . GLY A 1 270 ? -10.945 17.829 7.481 1.00 69.12 270 GLY A CA 1
ATOM 2148 C C . GLY A 1 270 ? -10.933 16.787 6.366 1.00 69.12 270 GLY A C 1
ATOM 2149 O O . GLY A 1 270 ? -12.017 16.428 5.920 1.00 69.12 270 GLY A O 1
ATOM 2150 N N . TYR A 1 271 ? -9.778 16.276 5.931 1.00 81.56 271 TYR A N 1
ATOM 2151 C CA . TYR A 1 271 ? -9.726 15.286 4.851 1.00 81.56 271 TYR A CA 1
ATOM 2152 C C . TYR A 1 271 ? -9.189 13.925 5.308 1.00 81.56 271 TYR A C 1
ATOM 2154 O O . TYR A 1 271 ? -8.319 13.830 6.179 1.00 81.56 271 TYR A O 1
ATOM 2162 N N . VAL A 1 272 ? -9.732 12.886 4.672 1.00 91.38 272 VAL A N 1
ATOM 2163 C CA . VAL A 1 272 ? -9.307 11.485 4.752 1.00 91.38 272 VAL A CA 1
ATOM 2164 C C . VAL A 1 272 ? -8.808 11.087 3.366 1.00 91.38 272 VAL A C 1
ATOM 2166 O O . VAL A 1 272 ? -9.457 11.404 2.367 1.00 91.38 272 VAL A O 1
ATOM 2169 N N . ARG A 1 273 ? -7.650 10.430 3.294 1.00 91.69 273 ARG A N 1
ATOM 2170 C CA . ARG A 1 273 ? -7.088 9.872 2.055 1.00 91.69 273 ARG A CA 1
ATOM 2171 C C . ARG A 1 273 ? -6.881 8.376 2.240 1.00 91.69 273 ARG A C 1
ATOM 2173 O O . ARG A 1 273 ? -6.384 7.967 3.280 1.00 91.69 273 ARG A O 1
ATOM 2180 N N . VAL A 1 274 ? -7.232 7.575 1.242 1.00 93.94 274 VAL A N 1
ATOM 2181 C CA . VAL A 1 274 ? -6.910 6.141 1.238 1.00 93.94 274 VAL A CA 1
ATOM 2182 C C . VAL A 1 274 ? -5.466 5.991 0.785 1.00 93.94 274 VAL A C 1
ATOM 2184 O O . VAL A 1 274 ? -5.132 6.373 -0.334 1.00 93.94 274 VAL A O 1
ATOM 2187 N N . ILE A 1 275 ? -4.616 5.473 1.664 1.00 92.88 275 ILE A N 1
ATOM 2188 C CA . ILE A 1 275 ? -3.216 5.169 1.378 1.00 92.88 275 ILE A CA 1
ATOM 2189 C C . ILE A 1 275 ? -3.119 3.866 0.593 1.00 92.88 275 ILE A C 1
ATOM 2191 O O . ILE A 1 275 ? -2.433 3.839 -0.437 1.00 92.88 275 ILE A O 1
ATOM 2195 N N . ASP A 1 276 ? -3.823 2.833 1.068 1.00 94.00 276 ASP A N 1
ATOM 2196 C CA . ASP A 1 276 ? -3.794 1.498 0.482 1.00 94.00 276 ASP A CA 1
ATOM 2197 C C . ASP A 1 276 ? -5.055 0.673 0.770 1.00 94.00 276 ASP A C 1
ATOM 2199 O O . ASP A 1 276 ? -5.778 0.935 1.737 1.00 94.00 276 ASP A O 1
ATOM 2203 N N . VAL A 1 277 ? -5.285 -0.349 -0.055 1.00 95.81 277 VAL A N 1
ATOM 2204 C CA . VAL A 1 277 ? -6.338 -1.361 0.113 1.00 95.81 277 VAL A CA 1
ATOM 2205 C C . VAL A 1 277 ? -5.694 -2.735 -0.036 1.00 95.81 277 VAL A C 1
ATOM 2207 O O . VAL A 1 277 ? -5.060 -3.019 -1.044 1.00 95.81 277 VAL A O 1
ATOM 2210 N N . ASN A 1 278 ? -5.849 -3.577 0.977 1.00 95.88 278 ASN A N 1
ATOM 2211 C CA . ASN A 1 278 ? -5.215 -4.881 1.089 1.00 95.88 278 ASN A CA 1
ATOM 2212 C C . ASN A 1 278 ? -6.275 -5.988 1.181 1.00 95.88 278 ASN A C 1
ATOM 2214 O O . ASN A 1 278 ? -7.321 -5.788 1.818 1.00 95.88 278 ASN A O 1
ATOM 2218 N N . PRO A 1 279 ? -6.000 -7.176 0.619 1.00 94.88 279 PRO A N 1
ATOM 2219 C CA . PRO A 1 279 ? -6.862 -8.336 0.788 1.00 94.88 279 PRO A CA 1
ATOM 2220 C C . PRO A 1 279 ? -7.008 -8.730 2.262 1.00 94.88 279 PRO A C 1
ATOM 2222 O O . PRO A 1 279 ? -6.112 -8.525 3.083 1.00 94.88 279 PRO A O 1
ATOM 2225 N N . TRP A 1 280 ? -8.136 -9.357 2.597 1.00 93.69 280 TRP A N 1
ATOM 2226 C CA . TRP A 1 280 ? -8.338 -10.001 3.896 1.00 93.69 280 TRP A CA 1
ATOM 2227 C C . TRP A 1 280 ? -7.510 -11.296 3.960 1.00 93.69 280 TRP A C 1
ATOM 2229 O O . TRP A 1 280 ? -8.042 -12.378 3.724 1.00 93.69 280 TRP A O 1
ATOM 2239 N N . HIS A 1 281 ? -6.199 -11.173 4.188 1.00 91.31 281 HIS A N 1
ATOM 2240 C CA . HIS A 1 281 ? -5.249 -12.279 4.067 1.00 91.31 281 HIS A CA 1
ATOM 2241 C C . HIS A 1 281 ? -4.217 -12.302 5.213 1.00 91.31 281 HIS A C 1
ATOM 2243 O O . HIS A 1 281 ? -3.313 -11.462 5.234 1.00 91.31 281 HIS A O 1
ATOM 2249 N N . PRO A 1 282 ? -4.262 -13.304 6.114 1.00 88.62 282 PRO A N 1
ATOM 2250 C CA . PRO A 1 282 ? -3.367 -13.373 7.268 1.00 88.62 282 PRO A CA 1
ATOM 2251 C C . PRO A 1 282 ? -1.869 -13.428 6.971 1.00 88.62 282 PRO A C 1
ATOM 2253 O O . PRO A 1 282 ? -1.082 -12.856 7.718 1.00 88.62 282 PRO A O 1
ATOM 2256 N N . ALA A 1 283 ? -1.467 -14.098 5.887 1.00 84.56 283 ALA A N 1
ATOM 2257 C CA . ALA A 1 283 ? -0.047 -14.246 5.556 1.00 84.56 283 ALA A CA 1
ATOM 2258 C C . ALA A 1 283 ? 0.595 -13.000 4.917 1.00 84.56 283 ALA A C 1
ATOM 2260 O O . ALA A 1 283 ? 1.796 -12.800 5.063 1.00 84.56 283 ALA A O 1
ATOM 2261 N N . THR A 1 284 ? -0.176 -12.167 4.211 1.00 84.81 284 THR A N 1
ATOM 2262 C CA . THR A 1 284 ? 0.360 -11.052 3.407 1.00 84.81 284 THR A CA 1
ATOM 2263 C C . THR A 1 284 ? -0.019 -9.685 3.974 1.00 84.81 284 THR A C 1
ATOM 2265 O O . THR A 1 284 ? 0.673 -8.697 3.726 1.00 84.81 284 THR A O 1
ATOM 2268 N N . CYS A 1 285 ? -1.070 -9.609 4.798 1.00 90.25 285 CYS A N 1
ATOM 2269 C CA . CYS A 1 285 ? -1.476 -8.394 5.485 1.00 90.25 285 CYS A CA 1
ATOM 2270 C C . CYS A 1 285 ? -1.251 -8.514 6.999 1.00 90.25 285 CYS A C 1
ATOM 2272 O O . CYS A 1 285 ? -1.815 -9.359 7.688 1.00 90.25 285 CYS A O 1
ATOM 2274 N N . ASP A 1 286 ? -0.455 -7.596 7.537 1.00 91.12 286 ASP A N 1
ATOM 2275 C CA . ASP A 1 286 ? -0.266 -7.441 8.979 1.00 91.12 286 ASP A CA 1
ATOM 2276 C C . ASP A 1 286 ? -1.572 -6.952 9.651 1.00 91.12 286 ASP A C 1
ATOM 2278 O O . ASP A 1 286 ? -2.242 -6.047 9.148 1.00 91.12 286 ASP A O 1
ATOM 2282 N N . ALA A 1 287 ? -1.952 -7.527 10.791 1.00 93.12 287 ALA A N 1
ATOM 2283 C CA . ALA A 1 287 ? -3.132 -7.103 11.549 1.00 93.12 287 ALA A CA 1
ATOM 2284 C C . ALA A 1 287 ? -2.839 -5.937 12.524 1.00 93.12 287 ALA A C 1
ATOM 2286 O O . ALA A 1 287 ? -3.756 -5.383 13.134 1.00 93.12 287 ALA A O 1
ATOM 2287 N N . GLY A 1 288 ? -1.585 -5.488 12.626 1.00 94.06 288 GLY A N 1
ATOM 2288 C CA . GLY A 1 288 ? -1.188 -4.320 13.407 1.00 94.06 288 GLY A CA 1
ATOM 2289 C C . GLY A 1 288 ? -1.364 -4.559 14.904 1.00 94.06 288 GLY A C 1
ATOM 2290 O O . GLY A 1 288 ? -0.661 -5.368 15.496 1.00 94.06 288 GLY A O 1
ATOM 2291 N N . LEU A 1 289 ? -2.298 -3.837 15.531 1.00 95.31 289 LEU A N 1
ATOM 2292 C CA . LEU A 1 289 ? -2.637 -4.037 16.948 1.00 95.31 289 LEU A CA 1
ATOM 2293 C C . LEU A 1 289 ? -3.692 -5.123 17.169 1.00 95.31 289 LEU A C 1
ATOM 2295 O O . LEU A 1 289 ? -4.198 -5.239 18.289 1.00 95.31 289 LEU A O 1
ATOM 2299 N N . TYR A 1 290 ? -4.044 -5.870 16.120 1.00 95.12 290 TYR A N 1
ATOM 2300 C CA . TYR A 1 290 ? -4.944 -7.004 16.213 1.00 95.12 290 TYR A CA 1
ATOM 2301 C C . TYR A 1 290 ? -4.266 -8.335 15.859 1.00 95.12 290 TYR A C 1
ATOM 2303 O O . TYR A 1 290 ? -3.231 -8.352 15.199 1.00 95.12 290 TYR A O 1
ATOM 2311 N N . THR A 1 291 ? -4.876 -9.456 16.243 1.00 93.38 291 THR A N 1
ATOM 2312 C CA . THR A 1 291 ? -4.628 -10.780 15.649 1.00 93.38 291 THR A CA 1
ATOM 2313 C C . THR A 1 291 ? -5.727 -11.157 14.652 1.00 93.38 291 THR A C 1
ATOM 2315 O O . THR A 1 291 ? -6.857 -10.659 14.696 1.00 93.38 291 THR A O 1
ATOM 2318 N N . TRP A 1 292 ? -5.431 -12.066 13.725 1.00 92.19 292 TRP A N 1
ATOM 2319 C CA . TRP A 1 292 ? -6.434 -12.520 12.758 1.00 92.19 292 TRP A CA 1
ATOM 2320 C C . TRP A 1 292 ? -7.535 -13.372 13.410 1.00 92.19 292 TRP A C 1
ATOM 2322 O O . TRP A 1 292 ? -8.690 -13.321 12.980 1.00 92.19 292 TRP A O 1
ATOM 2332 N N . GLU A 1 293 ? -7.229 -14.083 14.495 1.00 90.94 293 GLU A N 1
ATOM 2333 C CA . GLU A 1 293 ? -8.191 -14.857 15.287 1.00 90.94 293 GLU A CA 1
ATOM 2334 C C . GLU A 1 293 ? -9.181 -13.952 16.028 1.00 90.94 293 GLU A C 1
ATOM 2336 O O . GLU A 1 293 ? -10.381 -14.253 16.084 1.00 90.94 293 GLU A O 1
ATOM 2341 N N . GLU A 1 294 ? -8.720 -12.822 16.578 1.00 91.94 294 GLU A N 1
ATOM 2342 C CA . GLU A 1 294 ? -9.637 -11.879 17.223 1.00 91.94 294 GLU A CA 1
ATOM 2343 C C . GLU A 1 294 ? -10.515 -11.163 16.194 1.00 91.94 294 GLU A C 1
ATOM 2345 O O . GLU A 1 294 ? -11.717 -11.033 16.420 1.00 91.94 294 GLU A O 1
ATOM 2350 N N . LEU A 1 295 ? -9.975 -10.795 15.026 1.00 92.56 295 LEU A N 1
ATOM 2351 C CA . LEU A 1 295 ? -10.767 -10.245 13.921 1.00 92.56 295 LEU A CA 1
ATOM 2352 C C . LEU A 1 295 ? -11.809 -11.257 13.432 1.00 92.56 295 LEU A C 1
ATOM 2354 O O . LEU A 1 295 ? -12.962 -10.900 13.184 1.00 92.56 295 LEU A O 1
ATOM 2358 N N . HIS A 1 296 ? -11.448 -12.539 13.350 1.00 89.75 296 HIS A N 1
ATOM 2359 C CA . HIS A 1 296 ? -12.400 -13.600 13.037 1.00 89.75 296 HIS A CA 1
ATOM 2360 C C . HIS A 1 296 ? -13.527 -13.660 14.074 1.00 89.75 296 HIS A C 1
ATOM 2362 O O . HIS A 1 296 ? -14.704 -13.636 13.707 1.00 89.75 296 HIS A O 1
ATOM 2368 N N . THR A 1 297 ? -13.184 -13.655 15.361 1.00 90.00 297 THR A N 1
ATOM 2369 C CA . THR A 1 297 ? -14.152 -13.694 16.466 1.00 90.00 297 THR A CA 1
ATOM 2370 C C . THR A 1 297 ? -15.086 -12.482 16.449 1.00 90.00 297 THR A C 1
ATOM 2372 O O . THR A 1 297 ? -16.304 -12.642 16.549 1.00 90.00 297 THR A O 1
ATOM 2375 N N . LEU A 1 298 ? -14.539 -11.280 16.239 1.00 89.62 298 LEU A N 1
ATOM 2376 C CA . LEU A 1 298 ? -15.317 -10.051 16.076 1.00 89.62 298 LEU A CA 1
ATOM 2377 C C . LEU A 1 298 ? -16.287 -10.160 14.898 1.00 89.62 298 LEU A C 1
ATOM 2379 O O . LEU A 1 298 ? -17.420 -9.702 15.002 1.00 89.62 298 LEU A O 1
ATOM 2383 N N . SER A 1 299 ? -15.881 -10.791 13.792 1.00 88.69 299 SER A N 1
ATOM 2384 C CA . SER A 1 299 ? -16.757 -10.942 12.625 1.00 88.69 299 SER A CA 1
ATOM 2385 C C . SER A 1 299 ? -17.951 -11.867 12.870 1.00 88.69 299 SER A C 1
ATOM 2387 O O . SER A 1 299 ? -19.011 -11.663 12.288 1.00 88.69 299 SER A O 1
ATOM 2389 N N . LEU A 1 300 ? -17.806 -12.859 13.754 1.00 88.81 300 LEU A N 1
ATOM 2390 C CA . LEU A 1 300 ? -18.893 -13.769 14.129 1.00 88.81 300 LEU A CA 1
ATOM 2391 C C . LEU A 1 300 ? -19.872 -13.130 15.120 1.00 88.81 300 LEU A C 1
ATOM 2393 O O . LEU A 1 300 ? -21.058 -13.458 15.116 1.00 88.81 300 LEU A O 1
ATOM 2397 N N . SER A 1 301 ? -19.382 -12.226 15.969 1.00 87.19 301 SER A N 1
ATOM 2398 C CA . SER A 1 301 ? -20.188 -11.516 16.962 1.00 87.19 301 SER A CA 1
ATOM 2399 C C . SER A 1 301 ? -19.815 -10.029 17.016 1.00 87.19 301 SER A C 1
ATOM 2401 O O . SER A 1 301 ? -19.164 -9.598 17.975 1.00 87.19 301 SER A O 1
ATOM 2403 N N . PRO A 1 302 ? -20.241 -9.227 16.021 1.00 82.75 302 PRO A N 1
ATOM 2404 C CA . PRO A 1 302 ? -19.906 -7.811 15.972 1.00 82.75 302 PRO A CA 1
ATOM 2405 C C . PRO A 1 302 ? -20.485 -7.048 17.174 1.00 82.75 302 PRO A C 1
ATOM 2407 O O . PRO A 1 302 ? -21.620 -7.320 17.583 1.00 82.75 302 PRO A O 1
ATOM 2410 N N . PRO A 1 303 ? -19.750 -6.075 17.739 1.00 80.19 303 PRO A N 1
ATOM 2411 C CA . PRO A 1 303 ? -20.260 -5.242 18.821 1.00 80.19 303 PRO A CA 1
ATOM 2412 C C . PRO A 1 303 ? -21.463 -4.394 18.370 1.00 80.19 303 PRO A C 1
ATOM 2414 O O . PRO A 1 303 ? -21.599 -4.032 17.203 1.00 80.19 303 PRO A O 1
ATOM 2417 N N . ALA A 1 304 ? -22.352 -4.070 19.317 1.00 77.75 304 ALA A N 1
ATOM 2418 C CA . ALA A 1 304 ? -23.555 -3.274 19.047 1.00 77.75 304 ALA A CA 1
ATOM 2419 C C . ALA A 1 304 ? -23.261 -1.776 18.836 1.00 77.75 304 ALA A C 1
ATOM 2421 O O . ALA A 1 304 ? -24.033 -1.080 18.178 1.00 77.75 304 ALA A O 1
ATOM 2422 N N . SER A 1 305 ? -22.168 -1.277 19.416 1.00 81.25 305 SER A N 1
ATOM 2423 C CA . SER A 1 305 ? -21.674 0.083 19.212 1.00 81.25 305 SER A CA 1
ATOM 2424 C C . SER A 1 305 ? -20.702 0.142 18.030 1.00 81.25 305 SER A C 1
ATOM 2426 O O . SER A 1 305 ? -20.040 -0.858 17.744 1.00 81.25 305 SER A O 1
ATOM 2428 N N . PRO A 1 306 ? -20.557 1.310 17.375 1.00 83.12 306 PRO A N 1
ATOM 2429 C CA . PRO A 1 306 ? -19.471 1.535 16.429 1.00 83.12 306 PRO A CA 1
ATOM 2430 C C . PRO A 1 306 ? -18.116 1.188 17.050 1.00 83.12 306 PRO A C 1
ATOM 2432 O O . PRO A 1 306 ? -17.893 1.419 18.239 1.00 83.12 306 PRO A O 1
ATOM 2435 N N . CYS A 1 307 ? -17.221 0.625 16.241 1.00 88.44 307 CYS A N 1
ATOM 2436 C CA . CYS A 1 307 ? -15.874 0.290 16.682 1.00 88.44 307 CYS A CA 1
ATOM 2437 C C . CYS A 1 307 ? -15.076 1.561 17.033 1.00 88.44 307 CYS A C 1
ATOM 2439 O O . CYS A 1 307 ? -15.028 2.485 16.219 1.00 88.44 307 CYS A O 1
ATOM 2441 N N . ASP A 1 308 ? -14.429 1.582 18.201 1.00 89.31 308 ASP A N 1
ATOM 2442 C CA . ASP A 1 308 ? -13.414 2.586 18.565 1.00 89.31 308 ASP A CA 1
ATOM 2443 C C . ASP A 1 308 ? -12.033 2.183 18.008 1.00 89.31 308 ASP A C 1
ATOM 2445 O O . ASP A 1 308 ? -11.860 1.081 17.484 1.00 89.31 308 ASP A O 1
ATOM 2449 N N . MET A 1 309 ? -11.043 3.066 18.099 1.00 94.81 309 MET A N 1
ATOM 2450 C CA . MET A 1 309 ? -9.690 2.827 17.610 1.00 94.81 309 MET A CA 1
ATOM 2451 C C . MET A 1 309 ? -8.755 2.303 18.700 1.00 94.81 309 MET A C 1
ATOM 2453 O O . MET A 1 309 ? -8.558 2.949 19.727 1.00 94.81 309 MET A O 1
ATOM 2457 N N . ARG A 1 310 ? -8.093 1.170 18.431 1.00 96.38 310 ARG A N 1
ATOM 2458 C CA . ARG A 1 310 ? -7.013 0.649 19.281 1.00 96.38 310 ARG A CA 1
ATOM 2459 C C . ARG A 1 310 ? -5.714 1.423 19.018 1.00 96.38 310 ARG A C 1
ATOM 2461 O O . ARG A 1 310 ? -5.319 1.628 17.868 1.00 96.38 310 ARG A O 1
ATOM 2468 N N . VAL A 1 311 ? -5.045 1.850 20.084 1.00 95.81 311 VAL A N 1
ATOM 2469 C CA . VAL A 1 311 ? -3.791 2.620 20.037 1.00 95.81 311 VAL A CA 1
ATOM 2470 C C . VAL A 1 311 ? -2.766 1.999 20.976 1.00 95.81 311 VAL A C 1
ATOM 2472 O O . VAL A 1 311 ? -3.119 1.224 21.863 1.00 95.81 311 VAL A O 1
ATOM 2475 N N . VAL A 1 312 ? -1.493 2.323 20.781 1.00 94.69 312 VAL A N 1
ATOM 2476 C CA . VAL A 1 312 ? -0.446 1.915 21.717 1.00 94.69 312 VAL A CA 1
ATOM 2477 C C . VAL A 1 312 ? -0.543 2.795 22.961 1.00 94.69 312 VAL A C 1
ATOM 2479 O O . VAL A 1 312 ? -0.395 4.012 22.881 1.00 94.69 312 VAL A O 1
ATOM 2482 N N . GLU A 1 313 ? -0.809 2.178 24.112 1.00 91.62 313 GLU A N 1
ATOM 2483 C CA . GLU A 1 313 ? -1.151 2.904 25.343 1.00 91.62 313 GLU A CA 1
ATOM 2484 C C . GLU A 1 313 ? 0.065 3.412 26.129 1.00 91.62 313 GLU A C 1
ATOM 2486 O O . GLU A 1 313 ? -0.059 4.322 26.948 1.00 91.62 313 GLU A O 1
ATOM 2491 N N . SER A 1 314 ? 1.255 2.849 25.898 1.00 88.06 314 SER A N 1
ATOM 2492 C CA . SER A 1 314 ? 2.470 3.267 26.600 1.00 88.06 314 SER A CA 1
ATOM 2493 C C . SER A 1 314 ? 3.736 3.006 25.789 1.00 88.06 314 SER A C 1
ATOM 2495 O O . SER A 1 314 ? 3.759 2.127 24.935 1.00 88.06 314 SER A O 1
ATOM 2497 N N . GLN A 1 315 ? 4.814 3.728 26.110 1.00 82.75 315 GLN A N 1
ATOM 2498 C CA . GLN A 1 315 ? 6.153 3.489 25.555 1.00 82.75 315 GLN A CA 1
ATOM 2499 C C . GLN A 1 315 ? 6.779 2.170 26.059 1.00 82.75 315 GLN A C 1
ATOM 2501 O O . GLN A 1 315 ? 7.722 1.656 25.457 1.00 82.75 315 GLN A O 1
ATOM 2506 N N . ALA A 1 316 ? 6.298 1.634 27.185 1.00 74.31 316 ALA A N 1
ATOM 2507 C CA . ALA A 1 316 ? 6.877 0.452 27.809 1.00 74.31 316 ALA A CA 1
ATOM 2508 C C . ALA A 1 316 ? 6.591 -0.803 26.968 1.00 74.31 316 ALA A C 1
ATOM 2510 O O . ALA A 1 316 ? 5.447 -1.072 26.613 1.00 74.31 316 ALA A O 1
ATOM 2511 N N . GLY A 1 317 ? 7.636 -1.579 26.666 1.00 65.12 317 GLY A N 1
ATOM 2512 C CA . GLY A 1 317 ? 7.524 -2.814 25.880 1.00 65.12 317 GLY A CA 1
ATOM 2513 C C . GLY A 1 317 ? 7.549 -2.620 24.361 1.00 65.12 317 GLY A C 1
ATOM 2514 O O . GLY A 1 317 ? 7.497 -3.608 23.633 1.00 65.12 317 GLY A O 1
ATOM 2515 N N . ILE A 1 318 ? 7.682 -1.383 23.875 1.00 68.00 318 ILE A N 1
ATOM 2516 C CA . ILE A 1 318 ? 7.911 -1.115 22.455 1.00 68.00 318 ILE A CA 1
ATOM 2517 C C . ILE A 1 318 ? 9.377 -1.381 22.124 1.00 68.00 318 ILE A C 1
ATOM 2519 O O . ILE A 1 318 ? 10.274 -0.723 22.654 1.00 68.00 318 ILE A O 1
ATOM 2523 N N . VAL A 1 319 ? 9.616 -2.311 21.205 1.00 60.78 319 VAL A N 1
ATOM 2524 C CA . VAL A 1 319 ? 10.911 -2.442 20.536 1.00 60.78 319 VAL A CA 1
ATOM 2525 C C . VAL A 1 319 ? 10.852 -1.565 19.294 1.00 60.78 319 VAL A C 1
ATOM 2527 O O . VAL A 1 319 ? 10.190 -1.925 18.327 1.00 60.78 319 VAL A O 1
ATOM 2530 N N . ASP A 1 320 ? 11.513 -0.404 19.323 1.00 56.91 320 ASP A N 1
ATOM 2531 C CA . ASP A 1 320 ? 11.623 0.439 18.130 1.00 56.91 320 ASP A CA 1
ATOM 2532 C C . ASP A 1 320 ? 12.467 -0.306 17.089 1.00 56.91 320 ASP A C 1
ATOM 2534 O O . ASP A 1 320 ? 13.692 -0.413 17.203 1.00 56.91 320 ASP A O 1
ATOM 2538 N N . THR A 1 321 ? 11.804 -0.857 16.075 1.00 54.19 321 THR A N 1
ATOM 2539 C CA . THR A 1 321 ? 12.456 -1.650 15.030 1.00 54.19 321 THR A CA 1
ATOM 2540 C C . THR A 1 321 ? 13.416 -0.812 14.187 1.00 54.19 321 THR A C 1
ATOM 2542 O O . THR A 1 321 ? 14.363 -1.353 13.614 1.00 54.19 321 THR A O 1
ATOM 2545 N N . ARG A 1 322 ? 13.286 0.523 14.193 1.00 51.50 322 ARG A N 1
ATOM 2546 C CA . ARG A 1 322 ? 14.251 1.428 13.550 1.00 51.50 322 ARG A CA 1
ATOM 2547 C C . ARG A 1 322 ? 15.588 1.418 14.282 1.00 51.50 322 ARG A C 1
ATOM 2549 O O . ARG A 1 322 ? 16.622 1.578 13.640 1.00 51.50 322 ARG A O 1
ATOM 2556 N N . VAL A 1 323 ? 15.600 1.158 15.591 1.00 45.59 323 VAL A N 1
ATOM 2557 C CA . VAL A 1 323 ? 16.830 1.019 16.391 1.00 45.59 323 VAL A CA 1
ATOM 2558 C C . VAL A 1 323 ? 17.532 -0.317 16.110 1.00 45.59 323 VAL A C 1
ATOM 2560 O O . VAL A 1 323 ? 18.754 -0.386 16.209 1.00 45.59 323 VAL A O 1
ATOM 2563 N N . LEU A 1 324 ? 16.828 -1.354 15.641 1.00 46.12 324 LEU A N 1
ATOM 2564 C CA . LEU A 1 324 ? 17.452 -2.630 15.245 1.00 46.12 324 LEU A CA 1
ATOM 2565 C C . LEU A 1 324 ? 18.343 -2.512 13.994 1.00 46.12 324 LEU A C 1
ATOM 2567 O O . LEU A 1 324 ? 19.197 -3.367 13.771 1.00 46.12 324 LEU A O 1
ATOM 2571 N N . SER A 1 325 ? 18.202 -1.436 13.212 1.00 46.28 325 SER A N 1
ATOM 2572 C CA . SER A 1 325 ? 19.128 -1.109 12.116 1.00 46.28 325 SER A CA 1
ATOM 2573 C C . SER A 1 325 ? 20.486 -0.576 12.601 1.00 46.28 325 SER A C 1
ATOM 2575 O O . SER A 1 325 ? 21.452 -0.542 11.839 1.00 46.28 325 SER A O 1
ATOM 2577 N N . SER A 1 326 ? 20.601 -0.217 13.887 1.00 47.03 326 SER A N 1
ATOM 2578 C CA . SER A 1 326 ? 21.885 0.049 14.535 1.00 47.03 326 SER A CA 1
ATOM 2579 C C . SER A 1 326 ? 22.440 -1.266 15.089 1.00 47.03 326 SER A C 1
ATOM 2581 O O . SER A 1 326 ? 22.100 -1.700 16.183 1.00 47.03 326 SER A O 1
ATOM 2583 N N . GLY A 1 327 ? 23.233 -1.955 14.265 1.00 44.38 327 GLY A N 1
ATOM 2584 C CA . GLY A 1 327 ? 23.676 -3.336 14.468 1.00 44.38 327 GLY A CA 1
ATOM 2585 C C . GLY A 1 327 ? 24.329 -3.626 15.821 1.00 44.38 327 GLY A C 1
ATOM 2586 O O . GLY A 1 327 ? 25.546 -3.528 15.968 1.00 44.38 327 GLY A O 1
ATOM 2587 N N . PHE A 1 328 ? 23.524 -4.079 16.780 1.00 47.72 328 PHE A N 1
ATOM 2588 C CA . PHE A 1 328 ? 23.999 -4.729 17.994 1.00 47.72 328 PHE A CA 1
ATOM 2589 C C . PHE A 1 328 ? 23.820 -6.247 17.869 1.00 47.72 328 PHE A C 1
ATOM 2591 O O . PHE A 1 328 ? 22.700 -6.712 17.647 1.00 47.72 328 PHE A O 1
ATOM 2598 N N . PRO A 1 329 ? 24.891 -7.047 18.021 1.00 49.75 329 PRO A N 1
ATOM 2599 C CA . PRO A 1 329 ? 24.776 -8.499 18.052 1.00 49.75 329 PRO A CA 1
ATOM 2600 C C . PRO A 1 329 ? 23.844 -8.956 19.183 1.00 49.75 329 PRO A C 1
ATOM 2602 O O . PRO A 1 329 ? 24.043 -8.595 20.344 1.00 49.75 329 PRO A O 1
ATOM 2605 N N . LEU A 1 330 ? 22.864 -9.802 18.850 1.00 44.41 330 LEU A N 1
ATOM 2606 C CA . LEU A 1 330 ? 21.908 -10.412 19.791 1.00 44.41 330 LEU A CA 1
ATOM 2607 C C . LEU A 1 330 ? 22.580 -11.179 20.949 1.00 44.41 330 LEU A C 1
ATOM 2609 O O . LEU A 1 330 ? 22.006 -11.331 22.025 1.00 44.41 330 LEU A O 1
ATOM 2613 N N . GLU A 1 331 ? 23.825 -11.619 20.762 1.00 52.72 331 GLU A N 1
ATOM 2614 C CA . GLU A 1 331 ? 24.628 -12.257 21.811 1.00 52.72 331 GLU A CA 1
ATOM 2615 C C . GLU A 1 331 ? 24.940 -11.312 22.987 1.00 52.72 331 GLU A C 1
ATOM 2617 O O . GLU A 1 331 ? 25.148 -11.775 24.107 1.00 52.72 331 GLU A O 1
ATOM 2622 N N . MET A 1 332 ? 24.924 -9.990 22.775 1.00 46.38 332 MET A N 1
ATOM 2623 C CA . MET A 1 332 ? 25.127 -9.007 23.845 1.00 46.38 332 MET A CA 1
ATOM 2624 C C . MET A 1 332 ? 23.836 -8.651 24.593 1.00 46.38 332 MET A C 1
ATOM 2626 O O . MET A 1 332 ? 23.901 -8.261 25.757 1.00 46.38 332 MET A O 1
ATOM 2630 N N . THR A 1 333 ? 22.662 -8.821 23.979 1.00 46.38 333 THR A N 1
ATOM 2631 C CA . THR A 1 333 ? 21.369 -8.506 24.612 1.00 46.38 333 THR A CA 1
ATOM 2632 C C . THR A 1 333 ? 20.828 -9.650 25.472 1.00 46.38 333 THR A C 1
ATOM 2634 O O . THR A 1 333 ? 20.144 -9.390 26.462 1.00 46.38 333 THR A O 1
ATOM 2637 N N . GLN A 1 334 ? 21.198 -10.908 25.199 1.00 41.00 334 GLN A N 1
ATOM 2638 C CA . GLN A 1 334 ? 20.833 -12.047 26.060 1.00 41.00 334 GLN A CA 1
ATOM 2639 C C . GLN A 1 334 ? 21.437 -11.978 27.475 1.00 41.00 334 GLN A C 1
ATOM 2641 O O . GLN A 1 334 ? 20.875 -12.557 28.402 1.00 41.00 334 GLN A O 1
ATOM 2646 N N . GLY A 1 335 ? 22.520 -11.220 27.679 1.00 40.94 335 GLY A N 1
ATOM 2647 C CA . GLY A 1 335 ? 23.059 -10.931 29.013 1.00 40.94 335 GLY A CA 1
ATOM 2648 C C . GLY A 1 335 ? 22.299 -9.845 29.791 1.00 40.94 335 GLY A C 1
ATOM 2649 O O . GLY A 1 335 ? 22.538 -9.684 30.985 1.00 40.94 335 GLY A O 1
ATOM 2650 N N . MET A 1 336 ? 21.395 -9.101 29.140 1.00 43.22 336 MET A N 1
ATOM 2651 C CA . MET A 1 336 ? 20.763 -7.892 29.695 1.00 43.22 336 MET A CA 1
ATOM 2652 C C . MET A 1 336 ? 19.322 -8.104 30.178 1.00 43.22 336 MET A C 1
ATOM 2654 O O . MET A 1 336 ? 18.817 -7.286 30.940 1.00 43.22 336 MET A O 1
ATOM 2658 N N . MET A 1 337 ? 18.671 -9.223 29.838 1.00 41.25 337 MET A N 1
ATOM 2659 C CA . MET A 1 337 ? 17.301 -9.539 30.291 1.00 41.25 337 MET A CA 1
ATOM 2660 C C . MET A 1 337 ? 17.205 -9.967 31.773 1.00 41.25 337 MET A C 1
ATOM 2662 O O . MET A 1 337 ? 16.218 -10.571 32.184 1.00 41.25 337 MET A O 1
ATOM 2666 N N . GLY A 1 338 ? 18.232 -9.683 32.579 1.00 39.84 338 GLY A N 1
ATOM 2667 C CA . GLY A 1 338 ? 18.317 -10.080 33.986 1.00 39.84 338 GLY A CA 1
ATOM 2668 C C . GLY A 1 338 ? 18.539 -8.942 34.980 1.00 39.84 338 GLY A C 1
ATOM 2669 O O . GLY A 1 338 ? 18.736 -9.231 36.158 1.00 39.84 338 GLY A O 1
ATOM 2670 N N . VAL A 1 339 ? 18.543 -7.673 34.556 1.00 38.53 339 VAL A N 1
ATOM 2671 C CA . VAL A 1 339 ? 18.757 -6.550 35.480 1.00 38.53 339 VAL A CA 1
ATOM 2672 C C . VAL A 1 339 ? 17.690 -5.486 35.259 1.00 38.53 339 VAL A C 1
ATOM 2674 O O . VAL A 1 339 ? 17.660 -4.821 34.227 1.00 38.53 339 VAL A O 1
ATOM 2677 N N . ASP A 1 340 ? 16.793 -5.366 36.234 1.00 43.44 340 ASP A N 1
ATOM 2678 C CA . ASP A 1 340 ? 15.722 -4.377 36.255 1.00 43.44 340 ASP A CA 1
ATOM 2679 C C . ASP A 1 340 ? 16.254 -2.952 36.014 1.00 43.44 340 ASP A C 1
ATOM 2681 O O . ASP A 1 340 ? 17.111 -2.456 36.746 1.00 43.44 340 ASP A O 1
ATOM 2685 N N . GLY A 1 341 ? 15.669 -2.267 35.028 1.00 44.44 341 GLY A N 1
ATOM 2686 C CA . GLY A 1 341 ? 15.510 -0.812 35.065 1.00 44.44 341 GLY A CA 1
ATOM 2687 C C . GLY A 1 341 ? 16.620 0.073 34.493 1.00 44.44 341 GLY A C 1
ATOM 2688 O O . GLY A 1 341 ? 16.570 1.270 34.755 1.00 44.44 341 GLY A O 1
ATOM 2689 N N . MET A 1 342 ? 17.578 -0.436 33.714 1.00 43.22 342 MET A N 1
ATOM 2690 C CA . MET A 1 342 ? 18.505 0.439 32.972 1.00 43.22 342 MET A CA 1
ATOM 2691 C C . MET A 1 342 ? 18.018 0.688 31.545 1.00 43.22 342 MET A C 1
ATOM 2693 O O . MET A 1 342 ? 17.831 -0.246 30.765 1.00 43.22 342 MET A O 1
ATOM 2697 N N . THR A 1 343 ? 17.825 1.960 31.198 1.00 55.41 343 THR A N 1
ATOM 2698 C CA . THR A 1 343 ? 17.552 2.380 29.821 1.00 55.41 343 THR A CA 1
ATOM 2699 C C . THR A 1 343 ? 18.843 2.371 28.996 1.00 55.41 343 THR A C 1
ATOM 2701 O O . THR A 1 343 ? 19.950 2.416 29.537 1.00 55.41 343 THR A O 1
ATOM 2704 N N . LEU A 1 344 ? 18.729 2.319 27.664 1.00 47.16 344 LEU A N 1
ATOM 2705 C CA . LEU A 1 344 ? 19.895 2.372 26.769 1.00 47.16 344 LEU A CA 1
ATOM 2706 C C . LEU A 1 344 ? 20.718 3.664 26.979 1.00 47.16 344 LEU A C 1
ATOM 2708 O O . LEU A 1 344 ? 21.944 3.649 26.865 1.00 47.16 344 LEU A O 1
ATOM 2712 N N . ASP A 1 345 ? 20.043 4.756 27.353 1.00 49.91 345 ASP A N 1
ATOM 2713 C CA . ASP A 1 345 ? 20.653 6.052 27.659 1.00 49.91 345 ASP A CA 1
ATOM 2714 C C . ASP A 1 345 ? 21.513 6.011 28.932 1.00 49.91 345 ASP A C 1
ATOM 2716 O O . ASP A 1 345 ? 22.608 6.581 28.950 1.00 49.91 345 ASP A O 1
ATOM 2720 N N . ASP A 1 346 ? 21.083 5.270 29.961 1.00 54.16 346 ASP A N 1
ATOM 2721 C CA . ASP A 1 346 ? 21.862 5.061 31.192 1.00 54.16 346 ASP A CA 1
ATOM 2722 C C . ASP A 1 346 ? 23.170 4.308 30.899 1.00 54.16 346 ASP A C 1
ATOM 2724 O O . ASP A 1 346 ? 24.225 4.597 31.473 1.00 54.16 346 ASP A O 1
ATOM 2728 N N . LEU A 1 347 ? 23.128 3.376 29.943 1.00 50.31 347 LEU A N 1
ATOM 2729 C CA . LEU A 1 347 ? 24.287 2.587 29.536 1.00 50.31 347 LEU A CA 1
ATOM 2730 C C . LEU A 1 347 ? 25.287 3.415 28.716 1.00 50.31 347 LEU A C 1
ATOM 2732 O O . LEU A 1 347 ? 26.495 3.350 28.946 1.00 50.31 347 LEU A O 1
ATOM 2736 N N . VAL A 1 348 ? 24.798 4.237 27.782 1.00 56.00 348 VAL A N 1
ATOM 2737 C CA . VAL A 1 348 ? 25.639 5.159 26.998 1.00 56.00 348 VAL A CA 1
ATOM 2738 C C . VAL A 1 348 ? 26.287 6.209 27.904 1.00 56.00 348 VAL A C 1
ATOM 2740 O O . VAL A 1 348 ? 27.448 6.568 27.690 1.00 56.00 348 VAL A O 1
ATOM 2743 N N . ALA A 1 349 ? 25.580 6.674 28.936 1.00 57.75 349 ALA A N 1
ATOM 2744 C CA . ALA A 1 349 ? 26.140 7.555 29.956 1.00 57.75 349 ALA A CA 1
ATOM 2745 C C . ALA A 1 349 ? 27.241 6.855 30.775 1.00 57.75 349 ALA A C 1
ATOM 2747 O O . ALA A 1 349 ? 28.338 7.400 30.909 1.00 57.75 349 ALA A O 1
ATOM 2748 N N . SER A 1 350 ? 27.005 5.618 31.221 1.00 51.25 350 SER A N 1
ATOM 2749 C CA . SER A 1 350 ? 27.986 4.818 31.968 1.00 51.25 350 SER A CA 1
ATOM 2750 C C . SER A 1 350 ? 29.253 4.510 31.154 1.00 51.25 350 SER A C 1
ATOM 2752 O O . SER A 1 350 ? 30.370 4.632 31.660 1.00 51.25 350 SER A O 1
ATOM 2754 N N . MET A 1 351 ? 29.118 4.197 29.862 1.00 48.28 351 MET A N 1
ATOM 2755 C CA . MET A 1 351 ? 30.270 3.962 28.981 1.00 48.28 351 MET A CA 1
ATOM 2756 C C . MET A 1 351 ? 31.091 5.233 28.722 1.00 48.28 351 MET A C 1
ATOM 2758 O O . MET A 1 351 ? 32.311 5.158 28.569 1.00 48.28 351 MET A O 1
ATOM 2762 N N . LYS A 1 352 ? 30.455 6.413 28.704 1.00 53.84 352 LYS A N 1
ATOM 2763 C CA . LYS A 1 352 ? 31.164 7.701 28.612 1.00 53.84 352 LYS A CA 1
ATOM 2764 C C . LYS A 1 352 ? 31.948 8.021 29.884 1.00 53.84 352 LYS A C 1
ATOM 2766 O O . LYS A 1 352 ? 33.037 8.578 29.778 1.00 53.84 352 LYS A O 1
ATOM 2771 N N . GLU A 1 353 ? 31.440 7.650 31.057 1.00 47.19 353 GLU A N 1
ATOM 2772 C CA . GLU A 1 353 ? 32.169 7.796 32.325 1.00 47.19 353 GLU A CA 1
ATOM 2773 C C . GLU A 1 353 ? 33.363 6.838 32.420 1.00 47.19 353 GLU A C 1
ATOM 2775 O O . GLU A 1 353 ? 34.434 7.241 32.871 1.00 47.19 353 GLU A O 1
ATOM 2780 N N . CYS A 1 354 ? 33.229 5.609 31.911 1.00 47.91 354 CYS A N 1
ATOM 2781 C CA . CYS A 1 354 ? 34.317 4.626 31.899 1.00 47.91 354 CYS A CA 1
ATOM 2782 C C . CYS A 1 354 ? 35.487 4.997 30.967 1.00 47.91 354 CYS A C 1
ATOM 2784 O O . CYS A 1 354 ? 36.598 4.533 31.188 1.00 47.91 354 CYS A O 1
ATOM 2786 N N . ASN A 1 355 ? 35.259 5.843 29.955 1.00 45.31 355 ASN A N 1
ATOM 2787 C CA . ASN A 1 355 ? 36.297 6.343 29.041 1.00 45.31 355 ASN A CA 1
ATOM 2788 C C . ASN A 1 355 ? 36.986 7.639 29.523 1.00 45.31 355 ASN A C 1
ATOM 2790 O O . ASN A 1 355 ? 37.833 8.179 28.810 1.00 45.31 355 ASN A O 1
ATOM 2794 N N . MET A 1 356 ? 36.615 8.162 30.697 1.00 44.00 356 MET A N 1
ATOM 2795 C CA . MET A 1 356 ? 37.232 9.349 31.313 1.00 44.00 356 MET A CA 1
ATOM 2796 C C . MET A 1 356 ? 38.028 9.043 32.598 1.00 44.00 356 MET A C 1
ATOM 2798 O O . MET A 1 356 ? 38.462 9.979 33.275 1.00 44.00 356 MET A O 1
ATOM 2802 N N . GLN A 1 357 ? 38.250 7.766 32.922 1.00 37.97 357 GLN A N 1
ATOM 2803 C CA . GLN A 1 357 ? 39.255 7.303 33.891 1.00 37.97 357 GLN A CA 1
ATOM 2804 C C . GLN A 1 357 ? 40.405 6.628 33.150 1.00 37.97 357 GLN A C 1
ATOM 2806 O O . GLN A 1 357 ? 41.557 6.791 33.617 1.00 37.97 357 GLN A O 1
#

Organism: NCBI:txid797122

Foldseek 3Di:
DPPPPDPDPLPQFAAPLLLLCQFPVNPCVLLVFDDWDKDKAKDFCVDPLVVVLPDPDQPCVLVVVLVCVVVPPDDDPDDDDDDDPPDPVNVVVVVVSNDVVNSVVQVVVAVVCVVLVQWWFKDKRADGLPVCCLVPQVVVVRIDRHSSSRSCSSNVGPLNVCVSQPSCPRHSPDDPPPRDDDRIMIIMIIRDDPADQQQKKKFWFAQLATLAMERPALLDADPVCVVCPQPFVLSLVLVRVSSVPRNRVSSVVSVNRTWMWMWRDDSVPRDIGTPGIGRSRQVSDDPRPDHSVVSVVCVVPPDPDHYGYHYDPDNPPRDPVSCVSVDDPPVVCVVVPPDPDDDPVNVVVVVVVVVVD

Mean predicted aligned error: 11.4 Å

Secondary structure (DSSP, 8-state):
----PPP--TTSS--HHHHHHHSGGGSHHHHT--S--EEEEEEETTSHHHHHHTSSS--HHHHHHHHHHHSPPP-------------HHHHHHHHTTS-HHHHHHHHHHHHHHHHTTT-EEEE-SS-BS-TTTTTS-GGGTT-B-SHHHHHHHHHH-HHHHHHHH-TTTT-TT--TT-----SEEEEEEEEP----GGGEEEEEEETTEEEEEEES-TT---GGGG-IIIIIHHHHHHHHHHIIIIIHHHHHTTT--EEEEEEEE-TTT--EEEEEEEES-TTTS--TTS-HHHHHHHHHS--SSPPPEE----STT---TTGGGS---HHHHTTTTTSTT--HHHHHHHHHHHTT-